Protein AF-A0A5N6F6K7-F1 (afdb_monomer)

Mean predicted aligned error: 16.33 Å

Foldseek 3Di:
DDDDPPDDDDDDDDDPDPDDDDDDDDDDDDDPPDFADFDDPFKDAGKGWDWPDDDQFKTKIKIKADAPMKTAWKFAQAWKKKAWQDKKWWKDWPPDDIDIDDHGDIDTGGHPTTMMIAHHRPIMTIIIMMGGHDMGGDGGDDDDDDPSQDDDPVSVLVVLVVVADPVLNCVVVVVPPPDDCPVVVCVVCVVVVDDDDDDPPDDPVDDQQWDDDPNAIARHPDAAEADAPQCSRPVCFVLVVLLVCQVRRHEYEHHPRHPDDPVVSPVSHPRHDYDD

Sequence (276 aa):
MRLLNYLLPVVPLLQTVSSSAPVAIIARPSPANETSVVLGDTFTGDAYIDASHADNETWIGNVLFTPSARTHWHTHERGQLLRVIAGSGWVCDKGASPRHLRVGDTAWCPPGVTHWHGAEEGSFLVHEAIAYGATEWLDAVGDEEFDQRVFCIKDLREAANEKLPTVYRGFHDDRLTGIDFNSLGDNESTFDQYKTRPQVLVNVDEIDASTTIFECKVAFPLAFNHTGMQTLAHTDREFATYRAAANLGLGMMLSSYSTVFLKEAIAQGEANPYAI

Organism: NCBI:txid986946

Secondary structure (DSSP, 8-state):
-----------S--------S-------PPPTT-PPP---SSEES-EEEEEEEE-SSEEEEEEEEPTT-EEPSEEESS-EEEEEEEEEEEEEETTS--EEEETT-EEEE-TT-EEEEEE-TTS-EEEEEEEES-EEE-PPPP--SS-TT-SSHHHHHHHHHHHS-HHHHHHHS-TTS---THHHHHHHHHGGG----PPSS---SS----EEETTEEESSS--B-----GGGT-TTHHHHHHHHHHHHT--EEPPTT-SS-HHHHHTT-SS--EE-

pLDDT: mean 78.21, std 18.36, range [25.3, 98.31]

Nearest PDB structures (foldseek):
  2f4p-assembly2_C  TM=9.136E-01  e=4.797E-14  Thermotoga maritima MSB8
  4bif-assembly1_C  TM=9.641E-01  e=1.593E-12  Granulicella tundricola MP5ACTX9
  4uxa-assembly9_L  TM=8.975E-01  e=1.593E-12  Granulicella tundricola
  8oz8-assembly1_A  TM=8.627E-01  e=1.685E-12  Granulicella tundricola
  2b8m-assembly1_A-2  TM=7.698E-01  e=9.967E-06  Methanocaldococcus jannaschii

InterPro domains:
  IPR000262 FMN-dependent dehydrogenase [PF01070] (183-268)
  IPR011051 RmlC-like cupin domain superfamily [SSF51182] (44-147)
  IPR013096 Cupin 2, conserved barrel [PF07883] (64-120)
  IPR013785 Aldolase-type TIM barrel [G3DSA:3.20.20.70] (149-276)
  IPR014710 RmlC-like jelly roll fold [G3DSA:2.60.120.10] (27-148)
  IPR047263 Hydroxynitrile lyase-like, cupin domain [cd02233] (43-141)

Radius of gyration: 24.97 Å; Cα contacts (8 Å, |Δi|>4): 465; chains: 1; bounding box: 68×40×70 Å

Structure (mmCIF, N/CA/C/O backbone):
data_AF-A0A5N6F6K7-F1
#
_entry.id   AF-A0A5N6F6K7-F1
#
loop_
_atom_site.group_PDB
_atom_site.id
_atom_site.type_symbol
_atom_site.label_atom_id
_atom_site.label_alt_id
_atom_site.label_comp_id
_atom_site.label_asym_id
_atom_site.label_entity_id
_atom_site.label_seq_id
_atom_site.pdbx_PDB_ins_code
_atom_site.Cartn_x
_atom_site.Cartn_y
_atom_site.Cartn_z
_atom_site.occupancy
_atom_site.B_iso_or_equiv
_atom_site.auth_seq_id
_atom_site.auth_comp_id
_atom_site.auth_asym_id
_atom_site.auth_atom_id
_atom_site.pdbx_PDB_model_num
ATOM 1 N N . MET A 1 1 ? 3.536 16.551 -35.819 1.00 35.19 1 MET A N 1
ATOM 2 C CA . MET A 1 1 ? 4.923 16.333 -36.288 1.00 35.19 1 MET A CA 1
ATOM 3 C C 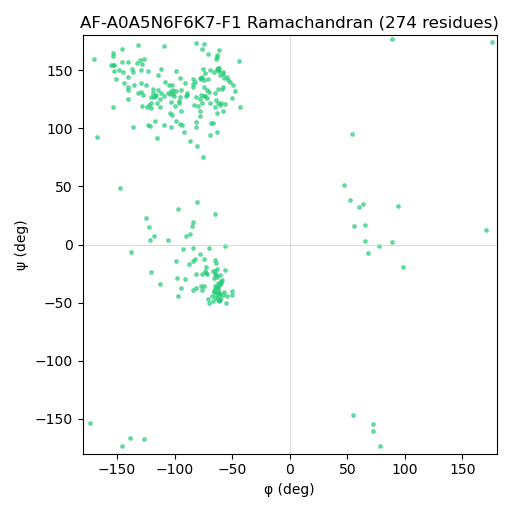. MET A 1 1 ? 5.877 17.156 -35.428 1.00 35.19 1 MET A C 1
ATOM 5 O O . MET A 1 1 ? 6.132 18.310 -35.740 1.00 35.19 1 MET A O 1
ATOM 9 N N . ARG A 1 2 ? 6.327 16.573 -34.311 1.00 25.30 2 ARG A N 1
ATOM 10 C CA . ARG A 1 2 ? 7.530 16.926 -33.537 1.00 25.30 2 ARG A CA 1
ATOM 11 C C . ARG A 1 2 ? 7.752 15.772 -32.549 1.00 25.30 2 ARG A C 1
ATOM 13 O O . ARG A 1 2 ? 7.110 15.728 -31.513 1.00 25.30 2 ARG A O 1
ATOM 20 N N . LEU A 1 3 ? 8.568 14.800 -32.955 1.00 27.03 3 LEU A N 1
ATOM 21 C CA . LEU A 1 3 ? 9.116 13.759 -32.083 1.00 27.03 3 LEU A CA 1
ATOM 22 C C . LEU A 1 3 ? 10.271 14.408 -31.313 1.00 27.03 3 LEU A C 1
ATOM 24 O O . LEU A 1 3 ? 11.270 14.784 -31.929 1.00 27.03 3 LEU A O 1
ATOM 28 N N . LEU A 1 4 ? 10.114 14.615 -30.007 1.00 28.62 4 LEU A N 1
ATOM 29 C CA . LEU A 1 4 ? 11.219 14.987 -29.125 1.00 28.62 4 LEU A CA 1
ATOM 30 C C . LEU A 1 4 ? 11.807 13.700 -28.545 1.00 28.62 4 LEU A C 1
ATOM 32 O O . LEU A 1 4 ? 11.298 13.151 -27.576 1.00 28.62 4 LEU A O 1
ATOM 36 N N . ASN A 1 5 ? 12.880 13.219 -29.176 1.00 32.31 5 ASN A N 1
ATOM 37 C CA . ASN A 1 5 ? 13.755 12.195 -28.617 1.00 32.31 5 ASN A CA 1
ATOM 38 C C . ASN A 1 5 ? 14.523 12.805 -27.436 1.00 32.31 5 ASN A C 1
ATOM 40 O O . ASN A 1 5 ? 15.568 13.426 -27.638 1.00 32.31 5 ASN A O 1
ATOM 44 N N . TYR A 1 6 ? 14.021 12.634 -26.215 1.00 31.22 6 TYR A N 1
ATOM 45 C CA . TYR A 1 6 ? 14.814 12.867 -25.011 1.00 31.22 6 TYR A CA 1
ATOM 46 C C . TYR A 1 6 ? 15.577 11.588 -24.669 1.00 31.22 6 TYR A C 1
ATOM 48 O O . TYR A 1 6 ? 15.102 10.719 -23.945 1.00 31.22 6 TYR A O 1
ATOM 56 N N . LEU A 1 7 ? 16.778 11.471 -25.236 1.00 32.31 7 LEU A N 1
ATOM 57 C CA . LEU A 1 7 ? 17.819 10.620 -24.671 1.00 32.31 7 LEU A CA 1
ATOM 58 C C . LEU A 1 7 ? 18.203 11.224 -23.316 1.00 32.31 7 LEU A C 1
ATOM 60 O O . LEU A 1 7 ? 18.648 12.371 -23.255 1.00 32.31 7 LEU A O 1
ATOM 64 N N . LEU A 1 8 ? 18.006 10.460 -22.244 1.00 30.00 8 LEU A N 1
ATOM 65 C CA . LEU A 1 8 ? 18.507 10.794 -20.914 1.00 30.00 8 LEU A CA 1
ATOM 66 C C . LEU A 1 8 ? 20.015 11.106 -20.988 1.00 30.00 8 LEU A C 1
ATOM 68 O O . LEU A 1 8 ? 20.740 10.420 -21.719 1.00 30.00 8 LEU A O 1
ATOM 72 N N . PRO A 1 9 ? 20.522 12.117 -20.260 1.00 32.56 9 PRO A N 1
ATOM 73 C CA . PRO A 1 9 ? 21.947 12.402 -20.234 1.00 32.56 9 PRO A CA 1
ATOM 74 C C . PRO A 1 9 ? 22.666 11.264 -19.503 1.00 32.56 9 PRO A C 1
ATOM 76 O O . PRO A 1 9 ? 22.616 11.142 -18.282 1.00 32.56 9 PRO A O 1
ATOM 79 N N . VAL A 1 10 ? 23.334 10.414 -20.278 1.00 34.38 10 VAL A N 1
ATOM 80 C CA . VAL A 1 10 ? 24.269 9.400 -19.791 1.00 34.38 10 VAL A CA 1
ATOM 81 C C . VAL A 1 10 ? 25.433 10.117 -19.102 1.00 34.38 10 VAL A C 1
ATOM 83 O O . VAL A 1 10 ? 26.212 10.817 -19.751 1.00 34.38 10 VAL A O 1
ATOM 86 N N . VAL A 1 11 ? 25.567 9.948 -17.786 1.00 33.31 11 VAL A N 1
ATOM 87 C CA . VAL A 1 11 ? 26.805 10.281 -17.065 1.00 33.31 11 VAL A CA 1
ATOM 88 C C . VAL A 1 11 ? 27.905 9.339 -17.583 1.00 33.31 11 VAL A C 1
ATOM 90 O O . VAL A 1 11 ? 27.670 8.133 -17.691 1.00 33.31 11 VAL A O 1
ATOM 93 N N . PRO A 1 12 ? 29.095 9.835 -17.965 1.00 41.34 12 PRO A N 1
ATOM 94 C CA . PRO A 1 12 ? 30.066 9.025 -18.680 1.00 41.34 12 PRO A CA 1
ATOM 95 C C . PRO A 1 12 ? 30.844 8.159 -17.692 1.00 41.34 12 PRO A C 1
ATOM 97 O O . PRO A 1 12 ? 31.746 8.642 -17.015 1.00 41.34 12 PRO A O 1
ATOM 100 N N . LEU A 1 13 ? 30.546 6.863 -17.642 1.00 39.66 13 LEU A N 1
ATOM 101 C CA . LEU A 1 13 ? 31.437 5.887 -17.009 1.00 39.66 13 LEU A CA 1
ATOM 102 C C . LEU A 1 13 ? 31.368 4.520 -17.692 1.00 39.66 13 LEU A C 1
ATOM 104 O O . LEU A 1 13 ? 31.280 3.475 -17.063 1.00 39.66 13 LEU A O 1
ATOM 108 N N . LEU A 1 14 ? 31.475 4.525 -19.019 1.00 35.91 14 LEU A N 1
ATOM 109 C CA . LEU A 1 14 ? 31.860 3.343 -19.780 1.00 35.91 14 LEU A CA 1
ATOM 110 C C . LEU A 1 14 ? 33.095 3.701 -20.596 1.00 35.91 14 LEU A C 1
ATOM 112 O O . LEU A 1 14 ? 33.028 4.402 -21.605 1.00 35.91 14 LEU A O 1
ATOM 116 N N . GLN A 1 15 ? 34.253 3.239 -20.119 1.00 34.91 15 GLN A N 1
ATOM 117 C CA . GLN A 1 15 ? 35.447 3.179 -20.949 1.00 34.91 15 GLN A CA 1
ATOM 118 C C . GLN A 1 15 ? 35.101 2.351 -22.188 1.00 34.91 15 GLN A C 1
ATOM 120 O O . GLN A 1 15 ? 34.707 1.190 -22.083 1.00 34.91 15 GLN A O 1
ATOM 125 N N . THR A 1 16 ? 35.247 2.951 -23.366 1.00 39.25 16 THR A N 1
ATOM 126 C CA . THR A 1 16 ? 35.164 2.247 -24.642 1.00 39.25 16 THR A CA 1
ATOM 127 C C . THR A 1 16 ? 36.293 1.223 -24.708 1.00 39.25 16 THR A C 1
ATOM 129 O O . THR A 1 16 ? 37.428 1.561 -25.052 1.00 39.25 16 THR A O 1
ATOM 132 N N . VAL A 1 17 ? 36.005 -0.033 -24.368 1.00 38.62 17 VAL A N 1
ATOM 133 C CA . VAL A 1 17 ? 36.913 -1.145 -24.652 1.00 38.62 17 VAL A CA 1
ATOM 134 C C . VAL A 1 17 ? 36.690 -1.545 -26.105 1.00 38.62 17 VAL A C 1
ATOM 136 O O . VAL A 1 17 ? 35.709 -2.192 -26.461 1.00 38.62 17 VAL A O 1
ATOM 139 N N . SER A 1 18 ? 37.604 -1.098 -26.961 1.00 44.56 18 SER A N 1
ATOM 140 C CA . SER A 1 18 ? 37.709 -1.548 -28.345 1.00 44.56 18 SER A CA 1
ATOM 141 C C . SER A 1 18 ? 38.024 -3.049 -28.385 1.00 44.56 18 SER A C 1
ATOM 143 O O . SER A 1 18 ? 39.043 -3.480 -27.854 1.00 44.56 18 SER A O 1
ATOM 145 N N . SER A 1 19 ? 37.146 -3.811 -29.047 1.00 61.41 19 SER A N 1
ATOM 146 C CA . SER A 1 19 ? 37.365 -5.152 -29.611 1.00 61.41 19 SER A CA 1
ATOM 147 C C . SER A 1 19 ? 37.909 -6.248 -28.670 1.00 61.41 19 SER A C 1
ATOM 149 O O . SER A 1 19 ? 39.114 -6.487 -28.601 1.00 61.41 19 SER A O 1
ATOM 151 N N . SER A 1 20 ? 37.009 -7.054 -28.095 1.00 49.31 20 SER A N 1
ATOM 152 C CA . SER A 1 20 ? 37.272 -8.470 -27.771 1.00 49.31 20 SER A CA 1
ATOM 153 C C . SER A 1 20 ? 35.956 -9.269 -27.756 1.00 49.31 20 SER A C 1
ATOM 155 O O . SER A 1 20 ? 34.886 -8.667 -27.752 1.00 49.31 20 SER A O 1
ATOM 157 N N . ALA A 1 21 ? 36.036 -10.604 -27.847 1.00 55.72 21 ALA A N 1
ATOM 158 C CA . ALA A 1 21 ? 34.909 -11.552 -27.819 1.00 55.72 21 ALA A CA 1
ATOM 159 C C . ALA A 1 21 ? 33.862 -11.222 -26.727 1.00 55.72 21 ALA A C 1
ATOM 161 O O . ALA A 1 21 ? 34.223 -10.564 -25.755 1.00 55.72 21 ALA A O 1
ATOM 162 N N . PRO A 1 22 ? 32.592 -11.672 -26.827 1.00 70.44 22 PRO A N 1
ATOM 163 C CA . PRO A 1 22 ? 31.600 -11.381 -25.792 1.00 70.44 22 PRO A CA 1
ATOM 164 C C . PRO A 1 22 ? 32.085 -11.901 -24.431 1.00 70.44 22 PRO A C 1
ATOM 166 O O . PRO A 1 22 ? 32.256 -13.103 -24.233 1.00 70.44 22 PRO A O 1
ATOM 169 N N . VAL A 1 23 ? 32.336 -10.974 -23.506 1.00 73.19 23 VAL A N 1
ATOM 170 C CA . VAL A 1 23 ? 32.720 -11.235 -22.114 1.00 73.19 23 VAL A CA 1
ATOM 171 C C . VAL A 1 23 ? 31.591 -10.734 -21.216 1.00 73.19 23 VAL A C 1
ATOM 173 O O . VAL A 1 23 ? 30.928 -9.749 -21.536 1.00 73.19 23 VAL A O 1
ATOM 176 N N . ALA A 1 24 ? 31.358 -11.419 -20.096 1.00 74.25 24 ALA A N 1
ATOM 177 C CA . ALA A 1 24 ? 30.362 -11.011 -19.113 1.00 74.25 24 ALA A CA 1
ATOM 178 C C . ALA A 1 24 ? 30.647 -9.597 -18.573 1.00 74.25 24 ALA A C 1
ATOM 180 O O . ALA A 1 24 ? 31.776 -9.284 -18.188 1.00 74.25 24 ALA A O 1
ATOM 181 N N . ILE A 1 25 ? 29.609 -8.764 -18.514 1.00 72.25 25 ILE A N 1
ATOM 182 C CA . ILE A 1 25 ? 29.671 -7.420 -17.936 1.00 72.25 25 ILE A CA 1
ATOM 183 C C . ILE A 1 25 ? 29.345 -7.528 -16.443 1.00 72.25 25 ILE A C 1
ATOM 185 O O . ILE A 1 25 ? 28.356 -8.149 -16.063 1.00 72.25 25 ILE A O 1
ATOM 189 N N . ILE A 1 26 ? 30.183 -6.933 -15.589 1.00 67.94 26 ILE A N 1
ATOM 190 C CA . ILE A 1 26 ? 29.948 -6.850 -14.142 1.00 67.94 26 ILE A CA 1
ATOM 191 C C . ILE A 1 26 ? 29.624 -5.395 -13.802 1.00 67.94 26 ILE A C 1
ATOM 193 O O . ILE A 1 26 ? 30.534 -4.570 -13.708 1.00 67.94 26 ILE A O 1
ATOM 197 N N . ALA A 1 27 ? 28.345 -5.089 -13.591 1.00 65.12 27 ALA A N 1
ATOM 198 C CA . ALA A 1 27 ? 27.925 -3.819 -13.008 1.00 65.12 27 ALA A CA 1
ATOM 199 C C . ALA A 1 27 ? 28.232 -3.829 -11.500 1.00 65.12 27 ALA A C 1
ATOM 201 O O . ALA A 1 27 ? 27.885 -4.778 -10.793 1.00 65.12 27 ALA A O 1
ATOM 202 N N . ARG A 1 28 ? 28.933 -2.803 -11.006 1.00 62.84 28 ARG A N 1
ATOM 203 C CA . ARG A 1 28 ? 29.259 -2.639 -9.580 1.00 62.84 28 ARG A CA 1
ATOM 204 C C . ARG A 1 28 ? 28.505 -1.431 -9.014 1.00 62.84 28 ARG A C 1
ATOM 206 O O . ARG A 1 28 ? 28.263 -0.500 -9.775 1.00 62.84 28 ARG A O 1
ATOM 213 N N . PRO A 1 29 ? 28.176 -1.421 -7.709 1.00 53.59 29 PRO A N 1
ATOM 214 C CA . PRO A 1 29 ? 27.542 -0.267 -7.072 1.00 53.59 29 PRO A CA 1
ATOM 215 C C . PRO A 1 29 ? 28.392 1.001 -7.218 1.00 53.59 29 PRO A C 1
ATOM 217 O O . PRO A 1 29 ? 29.626 0.916 -7.166 1.00 53.59 29 PRO A O 1
ATOM 220 N N . SER A 1 30 ? 27.743 2.163 -7.335 1.00 48.50 30 SER A N 1
ATOM 221 C CA . SER A 1 30 ? 28.436 3.453 -7.276 1.00 48.50 30 SER A CA 1
ATOM 222 C C . SER A 1 30 ? 29.137 3.649 -5.922 1.00 48.50 30 SER A C 1
ATOM 224 O O . SER A 1 30 ? 28.675 3.136 -4.896 1.00 48.50 30 SER A O 1
ATOM 226 N N . PRO A 1 31 ? 30.263 4.387 -5.875 1.00 46.38 31 PRO A N 1
ATOM 227 C CA . PRO A 1 31 ? 30.874 4.797 -4.615 1.00 46.38 31 PRO A CA 1
ATOM 228 C C . PRO A 1 31 ? 29.870 5.603 -3.777 1.00 46.38 31 PRO A C 1
ATOM 230 O O . PRO A 1 31 ? 29.067 6.347 -4.330 1.00 46.38 31 PRO A O 1
ATOM 233 N N . ALA A 1 32 ? 29.956 5.513 -2.447 1.00 40.66 32 ALA A N 1
ATOM 234 C CA . ALA A 1 32 ? 28.968 6.026 -1.482 1.00 40.66 32 ALA A CA 1
ATOM 235 C C . ALA A 1 32 ? 28.604 7.536 -1.550 1.00 40.66 32 ALA A C 1
ATOM 237 O O . ALA A 1 32 ? 27.775 7.982 -0.764 1.00 40.66 32 ALA A O 1
ATOM 238 N N . ASN A 1 33 ? 29.202 8.317 -2.457 1.00 39.62 33 ASN A N 1
ATOM 239 C CA . ASN A 1 33 ? 29.023 9.767 -2.588 1.00 39.62 33 ASN A CA 1
ATOM 240 C C . ASN A 1 33 ? 28.430 10.223 -3.938 1.00 39.62 33 ASN A C 1
ATOM 242 O O . ASN A 1 33 ? 28.374 11.427 -4.184 1.00 39.62 33 ASN A O 1
ATOM 246 N N . GLU A 1 34 ? 27.991 9.313 -4.810 1.00 44.09 34 GLU A N 1
ATOM 247 C CA . GLU A 1 34 ? 27.233 9.667 -6.019 1.00 44.09 34 GLU A CA 1
ATOM 248 C C . GLU A 1 34 ? 25.751 9.349 -5.800 1.00 44.09 34 GLU A C 1
ATOM 250 O O . GLU A 1 34 ? 25.372 8.196 -5.616 1.00 44.09 34 GLU A O 1
ATOM 255 N N . THR A 1 35 ? 24.909 10.384 -5.758 1.00 44.47 35 THR A N 1
ATOM 256 C CA . THR A 1 35 ? 23.453 10.233 -5.635 1.00 44.47 35 THR A CA 1
ATOM 257 C C . THR A 1 35 ? 22.878 9.835 -6.992 1.00 44.47 35 THR A C 1
ATOM 259 O O . THR A 1 35 ? 23.161 10.500 -7.990 1.00 44.47 35 THR A O 1
ATOM 262 N N . SER A 1 36 ? 22.082 8.765 -7.041 1.00 49.12 36 SER A N 1
ATOM 263 C CA . SER A 1 36 ? 21.379 8.337 -8.253 1.00 49.12 36 SER A CA 1
ATOM 264 C C . SER A 1 36 ? 20.546 9.497 -8.827 1.00 49.12 36 SER A C 1
ATOM 266 O O . SER A 1 36 ? 19.993 10.312 -8.086 1.00 49.12 36 SER A O 1
ATOM 268 N N . VAL A 1 37 ? 20.508 9.604 -10.156 1.00 53.00 37 VAL A N 1
ATOM 269 C CA . VAL A 1 37 ? 19.935 10.745 -10.889 1.00 53.00 37 VAL A CA 1
ATOM 270 C C . VAL A 1 37 ? 18.427 10.862 -10.633 1.00 53.00 37 VAL A C 1
ATOM 272 O O . VAL A 1 37 ? 17.691 9.922 -10.920 1.00 53.00 37 VAL A O 1
ATOM 275 N N . VAL A 1 38 ? 17.977 12.031 -10.162 1.00 52.38 38 VAL A N 1
ATOM 276 C CA . VAL A 1 38 ? 16.554 12.402 -10.086 1.00 52.38 38 VAL A CA 1
ATOM 277 C C . VAL A 1 38 ? 16.082 12.801 -11.484 1.00 52.38 38 VAL A C 1
ATOM 279 O O . VAL A 1 38 ? 16.558 13.790 -12.047 1.00 52.38 38 VAL A O 1
ATOM 282 N N . LEU A 1 39 ? 15.165 12.031 -12.069 1.00 55.88 39 LEU A N 1
ATOM 283 C CA . LEU A 1 39 ? 14.571 12.345 -13.370 1.00 55.88 39 LEU A CA 1
ATOM 284 C C . LEU A 1 39 ? 13.266 13.119 -13.184 1.00 55.88 39 LEU A C 1
ATOM 286 O O . LEU A 1 39 ? 12.242 12.530 -12.875 1.00 55.88 39 LEU A O 1
ATOM 290 N N . GLY A 1 40 ? 13.298 14.436 -13.397 1.00 58.25 40 GLY A N 1
ATOM 291 C CA . GLY A 1 40 ? 12.120 15.294 -13.208 1.00 58.25 40 GLY A CA 1
ATOM 292 C C . GLY A 1 40 ? 11.117 15.307 -14.371 1.00 58.25 40 GLY A C 1
ATOM 293 O O . GLY A 1 40 ? 9.943 15.572 -14.153 1.00 58.25 40 GLY A O 1
ATOM 294 N N . ASP A 1 41 ? 11.539 15.017 -15.607 1.00 76.19 41 ASP A N 1
ATOM 295 C CA . ASP A 1 41 ? 10.682 15.271 -16.783 1.00 76.19 41 ASP A CA 1
ATOM 296 C C . ASP A 1 41 ? 9.731 14.106 -17.128 1.00 76.19 41 ASP A C 1
ATOM 298 O O . ASP A 1 41 ? 8.771 14.275 -17.880 1.00 76.19 41 ASP A O 1
ATOM 302 N N . THR A 1 42 ? 9.997 12.911 -16.594 1.00 87.62 42 THR A N 1
ATOM 303 C CA . THR A 1 42 ? 9.250 11.666 -16.880 1.00 87.62 42 THR A CA 1
ATOM 304 C C . THR A 1 42 ? 8.640 11.035 -15.631 1.00 87.62 42 THR A C 1
ATOM 306 O O . THR A 1 42 ? 8.029 9.968 -15.710 1.00 87.62 42 THR A O 1
ATOM 309 N N . PHE A 1 43 ? 8.777 11.697 -14.482 1.00 89.19 43 PHE A N 1
ATOM 310 C CA . PHE A 1 43 ? 8.278 11.237 -13.196 1.00 89.19 43 PHE A CA 1
ATOM 311 C C . PHE A 1 43 ? 7.606 12.386 -12.453 1.00 89.19 43 PHE A C 1
ATOM 313 O O . PHE A 1 43 ? 8.006 13.543 -12.543 1.00 89.19 43 PHE A O 1
ATOM 320 N N . THR A 1 44 ? 6.596 12.038 -11.670 1.00 89.62 44 THR A N 1
ATOM 321 C CA . THR A 1 44 ? 6.074 12.885 -10.601 1.00 89.62 44 THR A CA 1
ATOM 322 C C . THR A 1 44 ? 6.677 12.393 -9.288 1.00 89.62 44 THR A C 1
ATOM 324 O O . THR A 1 44 ? 6.648 11.190 -9.037 1.00 89.62 44 THR A O 1
ATOM 327 N N . GLY A 1 45 ? 7.204 13.296 -8.455 1.00 86.00 45 GLY A N 1
ATOM 328 C CA . GLY A 1 45 ? 7.952 12.942 -7.239 1.00 86.00 45 GLY A CA 1
ATOM 329 C C . GLY A 1 45 ? 9.395 12.499 -7.520 1.00 86.00 45 GLY A C 1
ATOM 330 O O . GLY A 1 45 ? 9.867 12.589 -8.653 1.00 86.00 45 GLY A O 1
ATOM 331 N N . ASP A 1 46 ? 10.097 12.028 -6.486 1.00 84.31 46 ASP A N 1
ATOM 332 C CA . ASP A 1 46 ? 11.496 11.615 -6.604 1.00 84.31 46 ASP A CA 1
ATOM 333 C C . ASP A 1 46 ? 11.610 10.126 -6.968 1.00 84.31 46 ASP A C 1
ATOM 335 O O . ASP A 1 46 ? 11.058 9.241 -6.307 1.00 84.31 46 ASP A O 1
ATOM 339 N N . ALA A 1 47 ? 12.374 9.842 -8.022 1.00 85.50 47 ALA A N 1
ATOM 340 C CA . ALA A 1 47 ? 12.742 8.491 -8.418 1.00 85.50 47 ALA A CA 1
ATOM 341 C C . ALA A 1 47 ? 14.257 8.386 -8.627 1.00 85.50 47 ALA A C 1
ATOM 343 O O . ALA A 1 47 ? 14.880 9.277 -9.206 1.00 85.50 47 ALA A O 1
ATOM 344 N N . TYR A 1 48 ? 14.833 7.281 -8.166 1.00 80.62 48 TYR A N 1
ATOM 345 C CA . TYR A 1 48 ? 16.258 6.976 -8.222 1.00 80.62 48 TYR A CA 1
ATOM 346 C C . TYR A 1 48 ? 16.461 5.710 -9.044 1.00 80.62 48 TYR A C 1
ATOM 348 O O . TYR A 1 48 ? 15.784 4.707 -8.821 1.00 80.62 48 TYR A O 1
ATOM 356 N N . ILE A 1 49 ? 17.383 5.757 -10.001 1.00 80.62 49 ILE A N 1
ATOM 357 C CA . ILE A 1 49 ? 17.576 4.679 -10.971 1.00 80.62 49 ILE A CA 1
ATOM 358 C C . ILE A 1 49 ? 18.994 4.134 -10.885 1.00 80.62 49 ILE A C 1
ATOM 360 O O . ILE A 1 49 ? 19.960 4.878 -11.054 1.00 80.62 49 ILE A O 1
ATOM 364 N N . ASP A 1 50 ? 19.087 2.816 -10.729 1.00 76.06 50 ASP A N 1
ATOM 365 C CA . ASP A 1 50 ? 20.327 2.053 -10.791 1.00 76.06 50 ASP A CA 1
ATOM 366 C C . ASP A 1 50 ? 20.263 1.112 -12.004 1.00 76.06 50 ASP A C 1
ATOM 368 O O . ASP A 1 50 ? 19.746 -0.008 -11.934 1.00 76.06 50 ASP A O 1
ATOM 372 N N . ALA A 1 51 ? 20.754 1.586 -13.152 1.00 79.88 51 ALA A N 1
ATOM 373 C CA . ALA A 1 51 ? 20.769 0.808 -14.389 1.00 79.88 51 ALA A CA 1
ATOM 374 C C . ALA A 1 51 ? 21.841 -0.295 -14.337 1.00 79.88 51 ALA A C 1
ATOM 376 O O . ALA A 1 51 ? 23.015 -0.026 -14.078 1.00 79.88 51 ALA A O 1
ATOM 377 N N . SER A 1 52 ? 21.447 -1.536 -14.624 1.00 80.69 52 SER A N 1
ATOM 378 C CA . SER A 1 52 ? 22.351 -2.688 -14.726 1.00 80.69 52 SER A CA 1
ATOM 379 C C . SER A 1 52 ? 22.731 -3.004 -16.175 1.00 80.69 52 SER A C 1
ATOM 381 O O . SER A 1 52 ? 23.831 -3.501 -16.419 1.00 80.69 52 SER A O 1
ATOM 383 N N . HIS A 1 53 ? 21.855 -2.683 -17.134 1.00 83.69 53 HIS A N 1
ATOM 384 C CA . HIS A 1 53 ? 22.084 -2.848 -18.572 1.00 83.69 53 HIS A CA 1
ATOM 385 C C . HIS A 1 53 ? 21.295 -1.812 -19.380 1.00 83.69 53 HIS A C 1
ATOM 387 O O . HIS A 1 53 ? 20.155 -1.501 -19.045 1.00 83.69 53 HIS A O 1
ATOM 393 N N . ALA A 1 54 ? 21.877 -1.300 -20.464 1.00 85.31 54 ALA A N 1
ATOM 394 C CA . ALA A 1 54 ? 21.188 -0.413 -21.398 1.00 85.31 54 ALA A CA 1
ATOM 395 C C . ALA A 1 54 ? 21.816 -0.503 -22.795 1.00 85.31 54 ALA A C 1
ATOM 397 O O . ALA A 1 54 ? 22.985 -0.160 -22.980 1.00 85.31 54 ALA A O 1
ATOM 398 N N . ASP A 1 55 ? 21.031 -0.925 -23.782 1.00 87.69 55 ASP A N 1
ATOM 399 C CA . ASP A 1 55 ? 21.363 -0.838 -25.204 1.00 87.69 55 ASP A CA 1
ATOM 400 C C . ASP A 1 55 ? 20.130 -0.421 -26.034 1.00 87.69 55 ASP A C 1
ATOM 402 O O . ASP A 1 55 ? 19.144 0.081 -25.496 1.00 87.69 55 ASP A O 1
ATOM 406 N N . ASN A 1 56 ? 20.199 -0.571 -27.361 1.00 83.69 56 ASN A N 1
ATOM 407 C CA . ASN A 1 56 ? 19.109 -0.184 -28.263 1.00 83.69 56 ASN A CA 1
ATOM 408 C C . ASN A 1 56 ? 17.903 -1.143 -28.235 1.00 83.69 56 ASN A C 1
ATOM 410 O O . ASN A 1 56 ? 16.871 -0.824 -28.822 1.00 83.69 56 ASN A O 1
ATOM 414 N N . GLU A 1 57 ? 18.034 -2.325 -27.635 1.00 90.38 57 GLU A N 1
ATOM 415 C CA . GLU A 1 57 ? 16.998 -3.359 -27.602 1.00 90.38 57 GLU A CA 1
ATOM 416 C C . GLU A 1 57 ? 16.436 -3.600 -26.204 1.00 90.38 57 GLU A C 1
ATOM 418 O O . GLU A 1 57 ? 15.258 -3.932 -26.084 1.00 90.38 57 GLU A O 1
ATOM 423 N N . THR A 1 58 ? 17.258 -3.482 -25.161 1.00 92.75 58 THR A N 1
ATOM 424 C CA . THR A 1 58 ? 16.882 -3.816 -23.787 1.00 92.75 58 THR A CA 1
ATOM 425 C C . THR A 1 58 ? 17.457 -2.816 -22.795 1.00 92.75 58 THR A C 1
ATOM 427 O O . THR A 1 58 ? 18.647 -2.490 -22.814 1.00 92.75 58 THR A O 1
ATOM 430 N N . TRP A 1 59 ? 16.614 -2.397 -21.858 1.00 92.94 59 TRP A N 1
ATOM 431 C CA . TRP A 1 59 ? 17.019 -1.655 -20.673 1.00 92.94 59 TRP A CA 1
ATOM 432 C C . TRP A 1 59 ? 16.659 -2.448 -19.417 1.00 92.94 59 TRP A C 1
ATOM 434 O O . TRP A 1 59 ? 15.547 -2.966 -19.314 1.00 92.94 59 TRP A O 1
ATOM 444 N N . ILE A 1 60 ? 17.596 -2.551 -18.475 1.00 91.62 60 ILE A N 1
ATOM 445 C CA . ILE A 1 60 ? 17.420 -3.227 -17.187 1.00 91.62 60 ILE A CA 1
ATOM 446 C C . ILE A 1 60 ? 17.923 -2.307 -16.084 1.00 91.62 60 ILE A C 1
ATOM 448 O O . ILE A 1 60 ? 19.056 -1.818 -16.134 1.00 91.62 60 ILE A O 1
ATOM 452 N N . GLY A 1 61 ? 17.114 -2.112 -15.052 1.00 85.69 61 GLY A N 1
ATOM 453 C CA . GLY A 1 61 ? 17.543 -1.363 -13.883 1.00 85.69 61 GLY A CA 1
ATOM 454 C C . GLY A 1 61 ? 16.575 -1.452 -12.722 1.00 85.69 61 GLY A C 1
ATOM 455 O O . GLY A 1 61 ? 15.393 -1.754 -12.890 1.00 85.69 61 GLY A O 1
ATOM 456 N N . ASN A 1 62 ? 17.094 -1.154 -11.536 1.00 87.31 62 ASN A N 1
ATOM 457 C CA . ASN A 1 62 ? 16.261 -0.934 -10.367 1.00 87.31 62 ASN A CA 1
ATOM 458 C C . ASN A 1 62 ? 15.786 0.512 -10.360 1.00 87.31 62 ASN A C 1
ATOM 460 O O . ASN A 1 62 ? 16.561 1.429 -10.631 1.00 87.31 62 ASN A O 1
ATOM 464 N N . VAL A 1 63 ? 14.516 0.704 -10.027 1.00 90.38 63 VAL A N 1
ATOM 465 C CA . VAL A 1 63 ? 13.932 2.027 -9.831 1.00 90.38 63 VAL A CA 1
ATOM 466 C C . VAL A 1 63 ? 13.368 2.078 -8.424 1.00 90.38 63 VAL A C 1
ATOM 468 O O . VAL A 1 63 ? 12.504 1.270 -8.079 1.00 90.38 63 VAL A O 1
ATOM 471 N N . LEU A 1 64 ? 13.882 3.003 -7.617 1.00 89.25 64 LEU A N 1
ATOM 472 C CA . LEU A 1 64 ? 13.318 3.369 -6.328 1.00 89.25 64 LEU A CA 1
ATOM 473 C C . LEU A 1 64 ? 12.441 4.599 -6.517 1.00 89.25 64 LEU A C 1
ATOM 475 O O . LEU A 1 64 ? 12.921 5.635 -6.959 1.00 89.25 64 LEU A O 1
ATOM 479 N N . PHE A 1 65 ? 11.182 4.499 -6.127 1.00 90.62 65 PHE A N 1
ATOM 480 C CA . PHE A 1 65 ? 10.249 5.612 -6.026 1.00 90.62 65 PHE A CA 1
ATOM 481 C C . PHE A 1 65 ? 10.138 6.006 -4.560 1.00 90.62 65 PHE A C 1
ATOM 483 O O . PHE A 1 65 ? 9.890 5.144 -3.709 1.00 90.62 65 PHE A O 1
ATOM 490 N N . THR A 1 66 ? 10.300 7.290 -4.249 1.00 86.69 66 THR A N 1
ATOM 491 C CA . THR A 1 66 ? 9.852 7.804 -2.950 1.00 86.69 66 THR A CA 1
ATOM 492 C C . THR A 1 66 ? 8.336 7.661 -2.840 1.00 86.69 66 THR A C 1
ATOM 494 O O . THR A 1 66 ? 7.674 7.535 -3.870 1.00 86.69 66 THR A O 1
ATOM 497 N N . PRO A 1 67 ? 7.754 7.707 -1.632 1.00 88.31 67 PRO A N 1
ATOM 498 C CA . PRO A 1 67 ? 6.306 7.631 -1.488 1.00 88.31 67 PRO A CA 1
ATOM 499 C C . PRO A 1 67 ? 5.580 8.608 -2.421 1.00 88.31 67 PRO A C 1
ATOM 501 O O . PRO A 1 67 ? 6.007 9.753 -2.585 1.00 88.31 67 PRO A O 1
ATOM 504 N N . SER A 1 68 ? 4.502 8.142 -3.051 1.00 86.62 68 SER A N 1
ATOM 505 C CA . SER A 1 68 ? 3.708 8.863 -4.071 1.00 86.62 68 SER A CA 1
ATOM 506 C C . SER A 1 68 ? 4.394 9.125 -5.418 1.00 86.62 68 SER A C 1
ATOM 508 O O . SER A 1 68 ? 3.736 9.620 -6.346 1.00 86.62 68 SER A O 1
ATOM 510 N N . ALA A 1 69 ? 5.692 8.830 -5.546 1.00 89.88 69 ALA A N 1
ATOM 511 C CA . ALA A 1 69 ? 6.409 9.038 -6.791 1.00 89.88 69 ALA A CA 1
ATOM 512 C C . ALA A 1 69 ? 6.032 7.973 -7.819 1.00 89.88 69 ALA A C 1
ATOM 514 O O . ALA A 1 69 ? 5.856 6.796 -7.503 1.00 89.88 69 ALA A O 1
ATOM 515 N N . ARG A 1 70 ? 5.914 8.389 -9.075 1.00 93.50 70 ARG A N 1
ATOM 516 C CA . ARG A 1 70 ? 5.415 7.548 -10.165 1.00 93.50 70 ARG A CA 1
ATOM 517 C C . ARG A 1 70 ? 5.924 8.024 -11.507 1.00 93.50 70 ARG A C 1
ATOM 519 O O . ARG A 1 70 ? 6.219 9.203 -11.693 1.00 93.50 70 ARG A O 1
ATOM 526 N N . THR A 1 71 ? 5.990 7.106 -12.457 1.00 94.94 71 THR A N 1
ATOM 527 C CA . THR A 1 71 ? 6.233 7.450 -13.855 1.00 94.94 71 THR A CA 1
ATOM 528 C C . THR A 1 71 ? 5.085 8.303 -14.390 1.00 94.94 71 THR A C 1
ATOM 530 O O . THR A 1 71 ? 3.926 8.113 -14.015 1.00 94.94 71 THR A O 1
ATOM 533 N N . HIS A 1 72 ? 5.369 9.171 -15.353 1.00 94.44 72 HIS A N 1
ATOM 534 C CA . HIS A 1 72 ? 4.340 9.659 -16.265 1.00 94.44 72 HIS A CA 1
ATOM 535 C C . HIS A 1 72 ? 3.748 8.494 -17.070 1.00 94.44 72 HIS A C 1
ATOM 537 O O . HIS A 1 72 ? 4.287 7.378 -17.088 1.00 94.44 72 HIS A O 1
ATOM 543 N N . TRP A 1 73 ? 2.625 8.749 -17.741 1.00 95.56 73 TRP A N 1
ATOM 544 C CA . TRP A 1 73 ? 2.068 7.776 -18.672 1.00 95.56 73 TRP A CA 1
ATOM 545 C C . TRP A 1 73 ? 3.108 7.444 -19.747 1.00 95.56 73 TRP A C 1
ATOM 547 O O . TRP A 1 73 ? 3.747 8.341 -20.292 1.00 95.56 73 TRP A O 1
ATOM 557 N N . HIS A 1 74 ? 3.278 6.168 -20.072 1.00 96.81 74 HIS A N 1
ATOM 558 C CA . HIS A 1 74 ? 4.210 5.754 -21.117 1.00 96.81 74 HIS A CA 1
ATOM 559 C C . HIS A 1 74 ? 3.805 4.429 -21.761 1.00 96.81 74 HIS A C 1
ATOM 561 O O . HIS A 1 74 ? 2.949 3.705 -21.255 1.00 96.81 74 HIS A O 1
ATOM 567 N N . THR A 1 75 ? 4.398 4.138 -22.917 1.00 96.81 75 THR A N 1
ATOM 568 C CA . THR A 1 75 ? 4.135 2.936 -23.717 1.00 96.81 75 THR A CA 1
ATOM 569 C C . THR A 1 75 ? 5.454 2.336 -24.192 1.00 96.81 75 THR A C 1
ATOM 571 O O . THR A 1 75 ? 6.332 3.065 -24.645 1.00 96.81 75 THR A O 1
ATOM 574 N N . HIS A 1 76 ? 5.591 1.010 -24.130 1.00 95.38 76 HIS A N 1
ATOM 575 C CA . HIS A 1 76 ? 6.777 0.298 -24.627 1.00 95.38 76 HIS A CA 1
ATOM 576 C C . HIS A 1 76 ? 6.488 -0.404 -25.957 1.00 95.38 76 HIS A C 1
ATOM 578 O O . HIS A 1 76 ? 5.451 -1.060 -26.105 1.00 95.38 76 HIS A O 1
ATOM 584 N N . GLU A 1 77 ? 7.424 -0.309 -26.906 1.00 94.88 77 GLU A N 1
ATOM 585 C CA . GLU A 1 77 ? 7.340 -0.939 -28.236 1.00 94.88 77 GLU A CA 1
ATOM 586 C C . GLU A 1 77 ? 7.178 -2.458 -28.131 1.00 94.88 77 GLU A C 1
ATOM 588 O O . GLU A 1 77 ? 6.368 -3.042 -28.850 1.00 94.88 77 GLU A O 1
ATOM 593 N N . ARG A 1 78 ? 7.943 -3.105 -27.240 1.00 96.69 78 ARG A N 1
ATOM 594 C CA . ARG A 1 78 ? 7.958 -4.571 -27.079 1.00 96.69 78 ARG A CA 1
ATOM 595 C C . ARG A 1 78 ? 7.609 -5.023 -25.659 1.00 96.69 78 ARG A C 1
ATOM 597 O O . ARG A 1 78 ? 7.757 -6.199 -25.334 1.00 96.69 78 ARG A O 1
ATOM 604 N N . GLY A 1 79 ? 7.055 -4.112 -24.862 1.00 96.94 79 GLY A N 1
ATOM 605 C CA . GLY A 1 79 ? 6.572 -4.365 -23.508 1.00 96.94 79 GLY A CA 1
ATOM 606 C C . GLY A 1 79 ? 7.631 -4.180 -22.422 1.00 96.94 79 GLY A C 1
ATOM 607 O O . GLY A 1 79 ? 8.797 -3.888 -22.696 1.00 96.94 79 GLY A O 1
ATOM 608 N N . GLN A 1 80 ? 7.197 -4.343 -21.176 1.00 98.25 80 GLN A N 1
ATOM 609 C CA . GLN A 1 80 ? 8.032 -4.188 -19.990 1.00 98.25 80 GLN A CA 1
ATOM 610 C C . GLN A 1 80 ? 7.643 -5.194 -18.910 1.00 98.25 80 GLN A C 1
ATOM 612 O O . GLN A 1 80 ? 6.464 -5.449 -18.668 1.00 98.25 80 GLN A O 1
ATOM 617 N N . LEU A 1 81 ? 8.650 -5.757 -18.250 1.00 98.31 81 LEU A N 1
ATOM 618 C CA . LEU A 1 81 ? 8.495 -6.560 -17.046 1.00 98.31 81 LEU A CA 1
ATOM 619 C C . LEU A 1 81 ? 8.896 -5.723 -15.833 1.00 98.31 81 LEU A C 1
ATOM 621 O O . LEU A 1 81 ? 9.972 -5.129 -15.831 1.00 98.31 81 LEU A O 1
ATOM 625 N N . LEU A 1 82 ? 8.067 -5.725 -14.797 1.00 97.75 82 LEU A N 1
ATOM 626 C CA . LEU A 1 82 ? 8.365 -5.138 -13.497 1.00 97.75 82 LEU A CA 1
ATOM 627 C C . LEU A 1 82 ? 8.384 -6.255 -12.463 1.00 97.75 82 LEU A C 1
ATOM 629 O O . LEU A 1 82 ? 7.420 -7.011 -12.367 1.00 97.75 82 LEU A O 1
ATOM 633 N N . ARG A 1 83 ? 9.442 -6.346 -11.666 1.00 97.06 83 ARG A N 1
ATOM 634 C CA . ARG A 1 83 ? 9.526 -7.268 -10.533 1.00 97.06 83 ARG A CA 1
ATOM 635 C C . ARG A 1 83 ? 9.736 -6.484 -9.253 1.00 97.06 83 ARG A C 1
ATOM 637 O O . ARG A 1 83 ? 10.767 -5.837 -9.087 1.00 97.06 83 ARG A O 1
ATOM 644 N N . VAL A 1 84 ? 8.787 -6.564 -8.330 1.00 93.94 84 VAL A N 1
ATOM 645 C CA . VAL A 1 84 ? 8.846 -5.800 -7.081 1.00 93.94 84 VAL A CA 1
ATOM 646 C C . VAL A 1 84 ? 9.844 -6.442 -6.119 1.00 93.94 84 VAL A C 1
ATOM 648 O O . VAL A 1 84 ? 9.709 -7.607 -5.738 1.00 93.94 84 VAL A O 1
ATOM 651 N N . ILE A 1 85 ? 10.841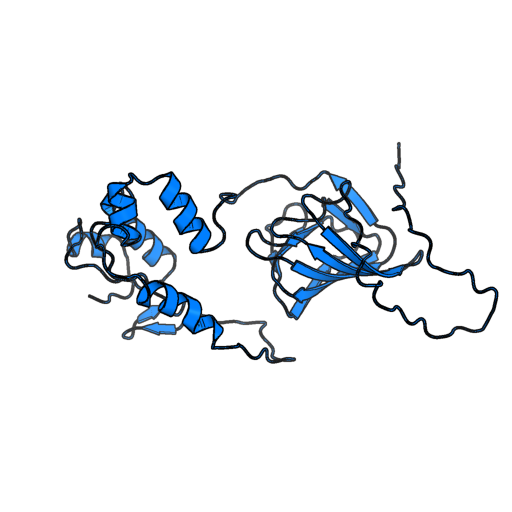 -5.662 -5.710 1.00 90.38 85 ILE A N 1
ATOM 652 C CA . ILE A 1 85 ? 11.922 -6.073 -4.807 1.00 90.38 85 ILE A CA 1
ATOM 653 C C . ILE A 1 85 ? 11.613 -5.662 -3.367 1.00 90.38 85 ILE A C 1
ATOM 655 O O . ILE A 1 85 ? 11.839 -6.447 -2.447 1.00 90.38 85 ILE A O 1
ATOM 659 N N . ALA A 1 86 ? 11.127 -4.437 -3.159 1.00 82.50 86 ALA A N 1
ATOM 660 C CA . ALA A 1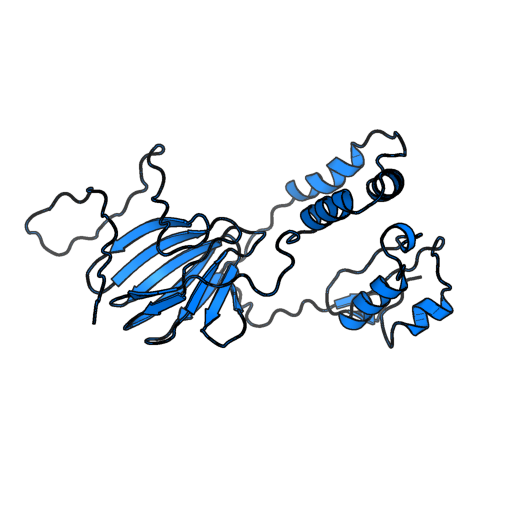 86 ? 10.859 -3.889 -1.834 1.00 82.50 86 ALA A CA 1
ATOM 661 C C . ALA A 1 86 ? 9.746 -2.837 -1.876 1.00 82.50 86 ALA A C 1
ATOM 663 O O . ALA A 1 86 ? 9.539 -2.184 -2.897 1.00 82.50 86 ALA A O 1
ATOM 664 N N . GLY A 1 87 ? 9.068 -2.657 -0.742 1.00 88.88 87 GLY A N 1
ATOM 665 C CA . GLY A 1 87 ? 7.994 -1.682 -0.614 1.00 88.88 87 GLY A CA 1
ATOM 666 C C . GLY A 1 87 ? 6.714 -2.090 -1.345 1.00 88.88 87 GLY A C 1
ATOM 667 O O . GLY A 1 87 ? 6.438 -3.281 -1.519 1.00 88.88 87 GLY A O 1
ATOM 668 N N . SER A 1 88 ? 5.917 -1.103 -1.731 1.00 88.44 88 SER A N 1
ATOM 669 C CA . SER A 1 88 ? 4.587 -1.313 -2.310 1.00 88.44 88 SER A CA 1
ATOM 670 C C . SER A 1 88 ? 4.187 -0.155 -3.210 1.00 88.44 88 SER A C 1
ATOM 672 O O . SER A 1 88 ? 4.680 0.967 -3.081 1.00 88.44 88 SER A O 1
ATOM 674 N N . GLY A 1 89 ? 3.311 -0.437 -4.167 1.00 93.56 89 GLY A N 1
ATOM 675 C CA . GLY A 1 89 ? 2.914 0.562 -5.141 1.00 93.56 89 GLY A CA 1
ATOM 676 C C . GLY A 1 89 ? 1.801 0.127 -6.061 1.00 93.56 89 GLY A C 1
ATOM 677 O O . GLY A 1 89 ? 0.982 -0.722 -5.719 1.00 93.56 89 GLY A O 1
ATOM 678 N N . TRP A 1 90 ? 1.771 0.726 -7.240 1.00 95.00 90 TRP A N 1
ATOM 679 C CA . TRP A 1 90 ? 0.689 0.556 -8.194 1.00 95.00 90 TRP A CA 1
ATOM 680 C C . TRP A 1 90 ? 1.228 0.388 -9.606 1.00 95.00 90 TRP A C 1
ATOM 682 O O . TRP A 1 90 ? 2.266 0.946 -9.960 1.00 95.00 90 TRP A O 1
ATOM 692 N N . VAL A 1 91 ? 0.473 -0.345 -10.417 1.00 96.31 91 VAL A N 1
ATOM 693 C CA . VAL A 1 91 ? 0.525 -0.291 -11.878 1.00 96.31 91 VAL A CA 1
ATOM 694 C C . VAL A 1 91 ? -0.877 -0.004 -12.393 1.00 96.31 91 VAL A C 1
ATOM 696 O O . VAL A 1 91 ? -1.859 -0.560 -11.898 1.00 96.31 91 VAL A O 1
ATOM 699 N N . CYS A 1 92 ? -1.000 0.869 -13.380 1.00 94.69 92 CYS A N 1
ATOM 700 C CA . CYS A 1 92 ? -2.292 1.244 -13.930 1.00 94.69 92 CYS A CA 1
ATOM 701 C C . CYS A 1 92 ? -2.206 1.379 -15.443 1.00 94.69 92 CYS A C 1
ATOM 703 O O . CYS A 1 92 ? -1.398 2.154 -15.953 1.00 94.69 92 CYS A O 1
ATOM 705 N N . ASP A 1 93 ? -3.075 0.653 -16.141 1.00 95.19 93 ASP A N 1
ATOM 706 C CA . ASP A 1 93 ? -3.257 0.795 -17.579 1.00 95.19 93 ASP A CA 1
ATOM 707 C C . ASP A 1 93 ? -4.234 1.940 -17.849 1.00 95.19 93 ASP A C 1
ATOM 709 O O . ASP A 1 93 ? -5.220 2.132 -17.130 1.00 95.19 93 ASP A O 1
ATOM 713 N N . LYS A 1 94 ? -3.987 2.715 -18.902 1.00 91.69 94 LYS A N 1
ATOM 714 C CA . LYS A 1 94 ? -4.799 3.891 -19.215 1.00 91.69 94 LYS A CA 1
ATOM 715 C C . LYS A 1 94 ? -6.258 3.494 -19.465 1.00 91.69 94 LYS A C 1
ATOM 717 O O . LYS A 1 94 ? -6.554 2.743 -20.389 1.00 91.69 94 LYS A O 1
ATOM 722 N N . GLY A 1 95 ? -7.168 4.047 -18.660 1.00 87.31 95 GLY A N 1
ATOM 723 C CA . GLY A 1 95 ? -8.606 3.751 -18.715 1.00 87.31 95 GLY A CA 1
ATOM 724 C C . GLY A 1 95 ? -9.062 2.574 -17.842 1.00 87.31 95 GLY A C 1
ATOM 725 O O . GLY A 1 95 ? -10.246 2.248 -17.866 1.00 87.31 95 GLY A O 1
ATOM 726 N N . ALA A 1 96 ? -8.161 1.954 -17.076 1.00 86.31 96 ALA A N 1
ATOM 727 C CA . ALA A 1 96 ? -8.476 0.931 -16.081 1.00 86.31 96 ALA A CA 1
ATOM 728 C C . ALA A 1 96 ? -8.291 1.459 -14.648 1.00 86.31 96 ALA A C 1
ATOM 730 O O . ALA A 1 96 ? -7.748 2.542 -14.428 1.00 86.31 96 ALA A O 1
ATOM 731 N N . SER A 1 97 ? -8.737 0.677 -13.664 1.00 84.06 97 SER A N 1
ATOM 732 C CA . SER A 1 97 ? -8.436 0.936 -12.253 1.00 84.06 97 SER A CA 1
ATOM 733 C C . SER A 1 97 ? -6.996 0.513 -11.915 1.00 84.06 97 SER A C 1
ATOM 735 O O . SER A 1 97 ? -6.548 -0.529 -12.411 1.00 84.06 97 SER A O 1
ATOM 737 N N . PRO A 1 98 ? -6.277 1.261 -11.053 1.00 87.44 98 PRO A N 1
ATOM 738 C CA . PRO A 1 98 ? -4.955 0.864 -10.576 1.00 87.44 98 PRO A CA 1
ATOM 739 C C . PRO A 1 98 ? -4.964 -0.509 -9.896 1.00 87.44 98 PRO A C 1
ATOM 741 O O . PRO A 1 98 ? -5.902 -0.870 -9.185 1.00 87.44 98 PRO A O 1
ATOM 744 N N . ARG A 1 99 ? -3.892 -1.272 -10.102 1.00 90.62 99 ARG A N 1
ATOM 745 C CA . ARG A 1 99 ? -3.666 -2.601 -9.524 1.00 90.62 99 ARG A CA 1
ATOM 746 C C . ARG A 1 99 ? -2.475 -2.542 -8.575 1.00 90.62 99 ARG A C 1
ATOM 748 O O . ARG A 1 99 ? -1.448 -1.956 -8.913 1.00 90.62 99 ARG A O 1
ATOM 755 N N . HIS A 1 100 ? -2.637 -3.113 -7.384 1.00 88.44 100 HIS A N 1
ATOM 756 C CA . HIS A 1 100 ? -1.626 -3.051 -6.325 1.00 88.44 100 HIS A CA 1
ATOM 757 C C . HIS A 1 100 ? -0.408 -3.909 -6.667 1.00 88.44 100 HIS A C 1
ATOM 759 O O . HIS A 1 100 ? -0.556 -4.992 -7.230 1.00 88.44 100 HIS A O 1
ATOM 765 N N . LEU A 1 101 ? 0.771 -3.416 -6.304 1.00 89.69 101 LEU A N 1
ATOM 766 C CA . LEU A 1 101 ? 2.061 -4.082 -6.423 1.00 89.69 101 LEU A CA 1
ATOM 767 C C . LEU A 1 101 ? 2.649 -4.298 -5.026 1.00 89.69 101 LEU A C 1
ATOM 769 O O . LEU A 1 101 ? 2.792 -3.349 -4.249 1.00 89.69 101 LEU A O 1
ATOM 773 N N . ARG A 1 102 ? 3.040 -5.534 -4.723 1.00 84.19 102 ARG A N 1
ATOM 774 C CA . ARG A 1 102 ? 3.669 -5.952 -3.463 1.00 84.19 102 ARG A CA 1
ATOM 775 C C . ARG A 1 102 ? 4.973 -6.686 -3.722 1.00 84.19 102 ARG A C 1
ATOM 777 O O . ARG A 1 102 ? 5.205 -7.212 -4.805 1.00 84.19 102 ARG A O 1
ATOM 784 N N . VAL A 1 103 ? 5.830 -6.750 -2.704 1.00 89.06 103 VAL A N 1
ATOM 785 C CA . VAL A 1 103 ? 7.093 -7.500 -2.764 1.00 89.06 103 VAL A CA 1
ATOM 786 C C . VAL A 1 103 ? 6.871 -8.927 -3.263 1.00 89.06 103 VAL A C 1
ATOM 788 O O . VAL A 1 103 ? 6.101 -9.680 -2.674 1.00 89.06 103 VAL A O 1
ATOM 791 N N . GLY A 1 104 ? 7.605 -9.303 -4.312 1.00 82.75 104 GLY A N 1
ATOM 792 C CA . GLY A 1 104 ? 7.491 -10.606 -4.964 1.00 82.75 104 GLY A CA 1
ATOM 793 C C . GLY A 1 104 ? 6.623 -10.604 -6.222 1.00 82.75 104 GLY A C 1
ATOM 794 O O . GLY A 1 104 ? 6.812 -11.488 -7.061 1.00 82.75 104 GLY A O 1
ATOM 795 N N . ASP A 1 105 ? 5.757 -9.605 -6.406 1.00 88.75 105 ASP A N 1
ATOM 796 C CA . ASP A 1 105 ? 4.907 -9.509 -7.589 1.00 88.75 105 ASP A CA 1
ATOM 797 C C . ASP A 1 105 ? 5.733 -9.280 -8.853 1.00 88.75 105 ASP A C 1
ATOM 799 O O . ASP A 1 105 ? 6.785 -8.628 -8.855 1.00 88.75 105 ASP A O 1
ATOM 803 N N . THR A 1 106 ? 5.220 -9.815 -9.958 1.00 95.94 106 THR A N 1
ATOM 804 C CA . THR A 1 106 ? 5.731 -9.551 -11.299 1.00 95.94 106 THR A CA 1
ATOM 805 C C . THR A 1 106 ? 4.596 -9.029 -12.169 1.00 95.94 106 THR A C 1
ATOM 807 O O . THR A 1 106 ? 3.611 -9.731 -12.392 1.00 95.94 106 THR A O 1
ATOM 810 N N . ALA A 1 107 ? 4.734 -7.807 -12.675 1.00 95.19 107 ALA A N 1
ATOM 811 C CA . ALA A 1 107 ? 3.793 -7.211 -13.611 1.00 95.19 107 ALA A CA 1
ATOM 812 C C . ALA A 1 107 ? 4.375 -7.241 -15.025 1.00 95.19 107 ALA A C 1
ATOM 814 O O . ALA A 1 107 ? 5.508 -6.825 -15.259 1.00 95.19 107 ALA A O 1
ATOM 815 N N . TRP A 1 108 ? 3.588 -7.740 -15.973 1.00 97.81 108 TRP A N 1
ATOM 816 C CA . TRP A 1 108 ? 3.889 -7.642 -17.395 1.00 97.81 108 TRP A CA 1
ATOM 817 C C . TRP A 1 108 ? 3.016 -6.556 -18.014 1.00 97.81 108 TRP A C 1
ATOM 819 O O . TRP A 1 108 ? 1.789 -6.643 -17.947 1.00 97.81 108 TRP A O 1
ATOM 829 N N . CYS A 1 109 ? 3.657 -5.565 -18.625 1.00 97.31 109 CYS A N 1
ATOM 830 C CA . CYS A 1 109 ? 3.034 -4.482 -19.370 1.00 97.31 109 CYS A CA 1
ATOM 831 C C . CYS A 1 109 ? 3.206 -4.772 -20.873 1.00 97.31 109 CYS A C 1
ATOM 833 O O . CYS A 1 109 ? 4.305 -4.581 -21.405 1.00 97.31 109 CYS A O 1
ATOM 835 N N . PRO A 1 110 ? 2.176 -5.289 -21.572 1.00 97.00 110 PRO A N 1
ATOM 836 C CA . PRO A 1 110 ? 2.319 -5.748 -22.951 1.00 97.00 110 PRO A CA 1
ATOM 837 C C . PRO A 1 110 ? 2.684 -4.632 -23.949 1.00 97.00 110 PRO A C 1
ATOM 839 O O . PRO A 1 110 ? 2.404 -3.457 -23.692 1.00 97.00 110 PRO A O 1
ATOM 842 N N . PRO A 1 111 ? 3.234 -4.991 -25.128 1.00 97.31 111 PRO A N 1
ATOM 843 C CA . PRO A 1 111 ? 3.462 -4.056 -26.229 1.00 97.31 111 PRO A CA 1
ATOM 844 C C . PRO A 1 111 ? 2.234 -3.189 -26.531 1.00 97.31 111 PRO A C 1
ATOM 846 O O . PRO A 1 111 ? 1.125 -3.708 -26.677 1.00 97.31 111 PRO A O 1
ATOM 849 N N . GLY A 1 112 ? 2.431 -1.876 -26.658 1.00 91.75 112 GLY A N 1
ATOM 850 C CA . GLY A 1 112 ? 1.368 -0.935 -27.034 1.00 91.75 112 GLY A CA 1
ATOM 851 C C . GLY A 1 112 ? 0.373 -0.565 -25.924 1.00 91.75 112 GLY A C 1
ATOM 852 O O . GLY A 1 112 ? -0.509 0.257 -26.170 1.00 91.75 112 GLY A O 1
ATOM 853 N N . VAL A 1 113 ? 0.499 -1.116 -24.711 1.00 95.94 113 VAL A N 1
ATOM 854 C CA . VAL A 1 113 ? -0.319 -0.703 -23.559 1.00 95.94 113 VAL A CA 1
ATOM 855 C C . VAL A 1 113 ? 0.289 0.539 -22.915 1.00 95.94 113 VAL A C 1
ATOM 857 O O . VAL A 1 113 ? 1.420 0.505 -22.429 1.00 95.94 113 VAL A O 1
ATOM 860 N N . THR A 1 114 ? -0.474 1.632 -22.875 1.00 97.50 114 THR A N 1
ATOM 861 C CA . THR A 1 114 ? -0.099 2.827 -22.113 1.00 97.50 114 THR A CA 1
ATOM 862 C C . THR A 1 114 ? -0.381 2.615 -20.632 1.00 97.50 114 THR A C 1
ATOM 864 O O . THR A 1 114 ? -1.523 2.334 -20.266 1.00 97.50 114 THR A O 1
ATOM 867 N N . HIS A 1 115 ? 0.622 2.799 -19.783 1.00 97.31 115 HIS A N 1
ATOM 868 C CA . HIS A 1 115 ? 0.509 2.586 -18.343 1.00 97.31 115 HIS A CA 1
ATOM 869 C C . HIS A 1 115 ? 1.366 3.572 -17.544 1.00 97.31 115 HIS A C 1
ATOM 871 O O . HIS A 1 115 ? 2.191 4.301 -18.098 1.00 97.31 115 HIS A O 1
ATOM 877 N N . TRP A 1 116 ? 1.140 3.609 -16.234 1.00 96.50 116 TRP A N 1
ATOM 878 C CA . TRP A 1 116 ? 2.075 4.162 -15.260 1.00 96.50 116 TRP A CA 1
ATOM 879 C C . TRP A 1 116 ? 2.293 3.163 -14.133 1.00 96.50 116 TRP A C 1
ATOM 881 O O . TRP A 1 116 ? 1.463 2.283 -13.887 1.00 96.50 116 TRP A O 1
ATOM 891 N N . HIS A 1 117 ? 3.408 3.314 -13.435 1.00 96.75 117 HIS A N 1
ATOM 892 C CA . HIS A 1 117 ? 3.678 2.594 -12.204 1.00 96.75 117 HIS A CA 1
ATOM 893 C C . HIS A 1 117 ? 4.473 3.476 -11.241 1.00 96.75 117 HIS A C 1
ATOM 895 O O . HIS A 1 117 ? 5.114 4.451 -11.639 1.00 96.75 117 HIS A O 1
ATOM 901 N N . GLY A 1 118 ? 4.395 3.171 -9.954 1.00 95.19 118 GLY A N 1
ATOM 902 C CA . GLY A 1 118 ? 5.029 3.994 -8.935 1.00 95.19 118 GLY A CA 1
ATOM 903 C C . GLY A 1 118 ? 4.726 3.530 -7.530 1.00 95.19 118 GLY A C 1
ATOM 904 O O . GLY A 1 118 ? 3.925 2.618 -7.323 1.00 95.19 118 GLY A O 1
ATOM 905 N N . ALA A 1 119 ? 5.383 4.172 -6.577 1.00 91.94 119 ALA A N 1
ATOM 906 C CA . ALA A 1 119 ? 5.136 3.983 -5.163 1.00 91.94 119 ALA A CA 1
ATOM 907 C C . ALA A 1 119 ? 3.703 4.347 -4.788 1.00 91.94 119 ALA A C 1
ATOM 909 O O . ALA A 1 119 ? 3.101 5.277 -5.330 1.00 91.94 119 ALA A O 1
ATOM 910 N N . GLU A 1 120 ? 3.173 3.615 -3.816 1.00 86.56 120 GLU A N 1
ATOM 911 C CA . GLU A 1 120 ? 1.995 4.074 -3.103 1.00 86.56 120 GLU A CA 1
ATOM 912 C C . GLU A 1 120 ? 2.386 5.198 -2.147 1.00 86.56 120 GLU A C 1
ATOM 914 O O . GLU A 1 120 ? 3.549 5.552 -1.962 1.00 86.56 120 GLU A O 1
ATOM 919 N N . GLU A 1 121 ? 1.387 5.805 -1.545 1.00 72.12 121 GLU A N 1
ATOM 920 C CA . GLU A 1 121 ? 1.562 7.079 -0.872 1.00 72.12 121 GLU A CA 1
ATOM 921 C C . GLU A 1 121 ? 2.271 6.967 0.493 1.00 72.12 121 GLU A C 1
ATOM 923 O O . GLU A 1 121 ? 2.954 7.893 0.920 1.00 72.12 121 GLU A O 1
ATOM 928 N N . GLY A 1 122 ? 2.184 5.802 1.149 1.00 69.19 122 GLY A N 1
ATOM 929 C CA . GLY A 1 122 ? 2.801 5.522 2.455 1.00 69.19 122 GLY A CA 1
ATOM 930 C C . GLY A 1 122 ? 4.037 4.619 2.412 1.00 69.19 122 GLY A C 1
ATOM 931 O O . GLY A 1 122 ? 4.570 4.254 3.460 1.00 69.19 122 GLY A O 1
ATOM 932 N N . SER A 1 123 ? 4.492 4.224 1.225 1.00 79.81 123 SER A N 1
ATOM 933 C CA . SER A 1 123 ? 5.589 3.271 1.052 1.00 79.81 123 SER A CA 1
ATOM 934 C C . SER A 1 123 ? 6.466 3.718 -0.101 1.00 79.81 123 SER A C 1
ATOM 936 O O . SER A 1 123 ? 5.976 4.248 -1.086 1.00 79.81 123 SER A O 1
ATOM 938 N N . PHE A 1 124 ? 7.771 3.504 -0.002 1.00 87.69 124 PHE A N 1
ATOM 939 C CA . PHE A 1 124 ? 8.602 3.558 -1.199 1.00 87.69 124 PHE A CA 1
ATOM 940 C C . PHE A 1 124 ? 8.290 2.332 -2.070 1.00 87.69 124 PHE A C 1
ATOM 942 O O . PHE A 1 124 ? 7.737 1.343 -1.592 1.00 87.69 124 PHE A O 1
ATOM 949 N N . LEU A 1 125 ? 8.692 2.349 -3.333 1.00 93.94 125 LEU A N 1
ATOM 950 C CA . LEU A 1 125 ? 8.657 1.159 -4.183 1.00 93.94 125 LEU A CA 1
ATOM 951 C C . LEU A 1 125 ? 10.028 0.957 -4.792 1.00 93.94 125 LEU A C 1
ATOM 953 O O . LEU A 1 125 ? 10.562 1.877 -5.396 1.00 93.94 125 LEU A O 1
ATOM 957 N N . VAL A 1 126 ? 10.577 -0.247 -4.673 1.00 93.69 126 VAL A N 1
ATOM 958 C CA . VAL A 1 126 ? 11.724 -0.682 -5.471 1.00 93.69 126 VAL A CA 1
ATOM 959 C C . VAL A 1 126 ? 11.274 -1.821 -6.358 1.00 93.69 126 VAL A C 1
ATOM 961 O O . VAL A 1 126 ? 10.853 -2.868 -5.861 1.00 93.69 126 VAL A O 1
ATOM 964 N N . HIS A 1 127 ? 11.417 -1.649 -7.664 1.00 95.62 127 HIS A N 1
ATOM 965 C CA . HIS A 1 127 ? 11.253 -2.739 -8.614 1.00 95.62 127 HIS A CA 1
ATOM 966 C C . HIS A 1 127 ? 12.449 -2.829 -9.562 1.00 95.62 127 HIS A C 1
ATOM 968 O O . HIS A 1 127 ? 13.051 -1.815 -9.917 1.00 95.62 127 HIS A O 1
ATOM 974 N N . GLU A 1 128 ? 12.752 -4.036 -10.024 1.00 96.50 128 GLU A N 1
ATOM 975 C CA . GLU A 1 128 ? 13.560 -4.247 -11.223 1.00 96.50 128 GLU A CA 1
ATOM 976 C C . GLU A 1 128 ? 12.645 -4.092 -12.436 1.00 96.50 128 GLU A C 1
ATOM 978 O O . GLU A 1 128 ? 11.592 -4.727 -12.511 1.00 96.50 128 GLU A O 1
ATOM 983 N N . ALA A 1 129 ? 13.028 -3.234 -13.370 1.00 95.44 129 ALA A N 1
ATOM 984 C CA . ALA A 1 129 ? 12.326 -3.042 -14.626 1.00 95.44 129 ALA A CA 1
ATOM 985 C C . ALA A 1 129 ? 13.189 -3.552 -15.781 1.00 95.44 129 ALA A C 1
ATOM 987 O O . ALA A 1 129 ? 14.357 -3.188 -15.895 1.00 95.44 129 ALA A O 1
ATOM 988 N N . ILE A 1 130 ? 12.588 -4.373 -16.642 1.00 97.31 130 ILE A N 1
ATOM 989 C CA . ILE A 1 130 ? 13.161 -4.843 -17.905 1.00 97.31 130 ILE A CA 1
ATOM 990 C C . ILE A 1 130 ? 12.269 -4.313 -19.023 1.00 97.31 130 ILE A C 1
ATOM 992 O O . ILE A 1 130 ? 11.151 -4.797 -19.199 1.00 97.31 130 ILE A O 1
ATOM 996 N N . ALA A 1 131 ? 12.742 -3.313 -19.757 1.00 95.94 131 ALA A N 1
ATOM 997 C CA . ALA A 1 131 ? 12.035 -2.738 -20.897 1.00 95.94 131 ALA A CA 1
ATOM 998 C C . ALA A 1 131 ? 12.634 -3.251 -22.208 1.00 95.94 131 ALA A C 1
ATOM 1000 O O . ALA A 1 131 ? 13.857 -3.314 -22.354 1.00 95.94 131 ALA A O 1
ATOM 1001 N N . TYR A 1 132 ? 11.765 -3.598 -23.158 1.00 96.19 132 TYR A N 1
ATOM 1002 C CA . TYR A 1 132 ? 12.152 -4.105 -24.470 1.00 96.19 132 TYR A CA 1
ATOM 1003 C C . TYR A 1 132 ? 11.773 -3.099 -25.569 1.00 96.19 132 TYR A C 1
ATOM 1005 O O . TYR A 1 132 ? 10.603 -2.736 -25.733 1.00 96.19 132 TYR A O 1
ATOM 1013 N N . GLY A 1 133 ? 12.755 -2.704 -26.378 1.00 92.12 133 GLY A N 1
ATOM 1014 C CA . GLY A 1 133 ? 12.603 -1.710 -27.441 1.00 92.12 133 GLY A CA 1
ATOM 1015 C C . GLY A 1 133 ? 12.452 -0.279 -26.917 1.00 92.12 133 GLY A C 1
ATOM 1016 O O . GLY A 1 133 ? 12.837 0.034 -25.791 1.00 92.12 133 GLY A O 1
ATOM 1017 N N . ALA A 1 134 ? 11.918 0.609 -27.757 1.00 91.25 134 ALA A N 1
ATOM 1018 C CA . ALA A 1 134 ? 11.769 2.021 -27.406 1.00 91.25 134 ALA A CA 1
ATOM 1019 C C . ALA A 1 134 ? 10.604 2.285 -26.426 1.00 91.25 134 ALA A C 1
ATOM 1021 O O . ALA A 1 134 ? 9.575 1.605 -26.465 1.00 91.25 134 ALA A O 1
ATOM 1022 N N . THR A 1 135 ? 10.743 3.336 -25.607 1.00 93.31 135 THR A N 1
ATOM 1023 C CA . THR A 1 135 ? 9.692 3.858 -24.715 1.00 93.31 135 THR A CA 1
ATOM 1024 C C . THR A 1 135 ? 9.175 5.202 -25.228 1.00 93.31 135 THR A C 1
ATOM 1026 O O . THR A 1 135 ? 9.951 6.132 -25.452 1.00 93.31 135 THR A O 1
ATOM 1029 N N . GLU A 1 136 ? 7.859 5.321 -25.385 1.00 94.94 136 GLU A N 1
ATOM 1030 C CA . GLU A 1 136 ? 7.160 6.569 -25.692 1.00 94.94 136 GLU A CA 1
ATOM 1031 C C . GLU A 1 136 ? 6.556 7.154 -24.410 1.00 94.94 136 GLU A C 1
ATOM 1033 O O . GLU A 1 136 ? 5.711 6.522 -23.776 1.00 94.94 136 GLU A O 1
ATOM 1038 N N . TRP A 1 137 ? 6.981 8.363 -24.038 1.00 94.06 137 TRP A N 1
ATOM 1039 C CA . TRP A 1 137 ? 6.513 9.084 -22.850 1.00 94.06 137 TRP A CA 1
ATOM 1040 C C . TRP A 1 137 ? 5.382 10.064 -23.184 1.00 94.06 137 TRP A C 1
ATOM 1042 O O . TRP A 1 137 ? 5.393 10.707 -24.234 1.00 94.06 137 TRP A O 1
ATOM 1052 N N . LEU A 1 138 ? 4.418 10.187 -22.273 1.00 92.12 138 LEU A N 1
ATOM 1053 C CA . LEU A 1 138 ? 3.209 11.007 -22.387 1.00 92.12 138 LEU A CA 1
ATOM 1054 C C . LEU A 1 138 ? 3.083 11.939 -21.164 1.00 92.12 138 LEU A C 1
ATOM 1056 O O . LEU A 1 138 ? 4.030 12.122 -20.399 1.00 92.12 138 LEU A O 1
ATOM 1060 N N . ASP A 1 139 ? 1.909 12.551 -20.999 1.00 91.06 139 ASP A N 1
ATOM 1061 C CA . ASP A 1 139 ? 1.624 13.500 -19.923 1.00 91.06 139 ASP A CA 1
ATOM 1062 C C . ASP A 1 139 ? 1.709 12.878 -18.516 1.00 91.06 139 ASP A C 1
ATOM 1064 O O . ASP A 1 139 ? 1.644 11.658 -18.323 1.00 91.06 139 ASP A O 1
ATOM 1068 N N . ALA A 1 140 ? 1.802 13.751 -17.512 1.00 88.62 140 ALA A N 1
ATOM 1069 C CA . ALA A 1 140 ? 1.761 13.365 -16.109 1.00 88.62 140 ALA A CA 1
ATOM 1070 C C . ALA A 1 140 ? 0.432 12.689 -15.725 1.00 88.62 140 ALA A C 1
ATOM 1072 O O . ALA A 1 140 ? -0.630 12.946 -16.302 1.00 88.62 140 ALA A O 1
ATOM 1073 N N . VAL A 1 141 ? 0.495 11.821 -14.716 1.00 84.88 141 VAL A N 1
ATOM 1074 C CA . VAL A 1 141 ? -0.682 11.167 -14.135 1.00 84.88 141 VAL A CA 1
ATOM 1075 C C . VAL A 1 141 ? -1.362 12.149 -13.182 1.00 84.88 141 VAL A C 1
ATOM 1077 O O . VAL A 1 141 ? -0.742 12.582 -12.209 1.00 84.88 141 VAL A O 1
ATOM 1080 N N . GLY A 1 142 ? -2.620 12.495 -13.476 1.00 76.19 142 GLY A N 1
ATOM 1081 C CA . GLY A 1 142 ? -3.421 13.411 -12.666 1.00 76.19 142 GLY A CA 1
ATOM 1082 C C . GLY A 1 142 ? -3.674 12.891 -11.251 1.00 76.19 142 GLY A C 1
ATOM 1083 O O . GLY A 1 142 ? -3.747 11.686 -11.019 1.00 76.19 142 GLY A O 1
ATOM 1084 N N . ASP A 1 143 ? -3.810 13.827 -10.321 1.00 65.25 143 ASP A N 1
ATOM 1085 C CA . ASP A 1 143 ? -4.116 13.569 -8.920 1.00 65.25 143 ASP A CA 1
ATOM 1086 C C . ASP A 1 143 ? -5.626 13.332 -8.748 1.00 65.25 143 ASP A C 1
ATOM 1088 O O . ASP A 1 143 ? -6.364 14.270 -8.455 1.00 65.25 143 ASP A O 1
ATOM 1092 N N . GLU A 1 144 ? -6.123 12.111 -8.956 1.00 58.03 144 GLU A N 1
ATOM 1093 C CA . GLU A 1 144 ? -7.517 11.788 -8.622 1.00 58.03 144 GLU A CA 1
ATOM 1094 C C . GLU A 1 144 ? -7.650 10.517 -7.769 1.00 58.03 144 GLU A C 1
ATOM 1096 O O . GLU A 1 144 ? -7.127 9.455 -8.097 1.00 58.03 144 GLU A O 1
ATOM 1101 N N . GLU A 1 145 ? -8.438 10.690 -6.697 1.00 42.38 145 GLU A N 1
ATOM 1102 C CA . GLU A 1 145 ? -9.151 9.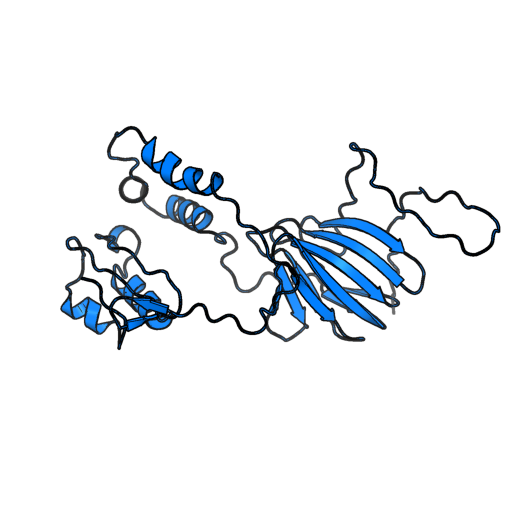684 -5.897 1.00 42.38 145 GLU A CA 1
ATOM 1103 C C . GLU A 1 145 ? -8.510 9.096 -4.622 1.00 42.38 145 GLU A C 1
ATOM 1105 O O . GLU A 1 145 ? -8.846 7.985 -4.238 1.00 42.38 145 GLU A O 1
ATOM 1110 N N . PHE A 1 146 ? -7.705 9.860 -3.871 1.00 50.53 146 PHE A N 1
ATOM 1111 C CA . PHE A 1 146 ? -7.373 9.560 -2.460 1.00 50.53 146 PHE A CA 1
ATOM 1112 C C . PHE A 1 146 ? -7.229 10.868 -1.641 1.00 50.53 146 PHE A C 1
ATOM 1114 O O . PHE A 1 146 ? -6.863 11.900 -2.205 1.00 50.53 146 PHE A O 1
ATOM 1121 N N . ASP A 1 147 ? -7.560 10.886 -0.332 1.00 51.50 147 ASP A N 1
ATOM 1122 C CA . ASP A 1 147 ? -7.170 12.026 0.532 1.00 51.50 147 ASP A CA 1
ATOM 1123 C C . ASP A 1 147 ? -5.649 11.985 0.623 1.00 51.50 147 ASP A C 1
ATOM 1125 O O . ASP A 1 147 ? -5.112 11.123 1.319 1.00 51.50 147 ASP A O 1
ATOM 1129 N N . GLN A 1 148 ? -4.989 12.901 -0.094 1.00 53.47 148 GLN A N 1
ATOM 1130 C CA . GLN A 1 148 ? -3.535 12.985 -0.277 1.00 53.47 148 GLN A CA 1
ATOM 1131 C C . GLN A 1 148 ? -2.747 13.289 1.012 1.00 53.47 148 GLN A C 1
ATOM 1133 O O . GLN A 1 148 ? -1.692 13.926 1.005 1.00 53.47 148 GLN A O 1
ATOM 1138 N N . ARG A 1 149 ? -3.291 12.931 2.173 1.00 57.84 149 ARG A N 1
ATOM 1139 C CA . ARG A 1 149 ? -2.726 13.220 3.489 1.00 57.84 149 ARG A CA 1
ATOM 1140 C C . ARG A 1 149 ? -2.801 12.052 4.464 1.00 57.84 149 ARG A C 1
ATOM 1142 O O . ARG A 1 149 ? -2.292 12.217 5.565 1.00 57.84 149 ARG A O 1
ATOM 1149 N N . VAL A 1 150 ? -3.466 10.932 4.143 1.00 70.62 150 VAL A N 1
ATOM 1150 C CA . VAL A 1 150 ? -3.695 9.834 5.105 1.00 70.62 150 VAL A CA 1
ATOM 1151 C C . VAL A 1 150 ? -3.443 8.448 4.493 1.00 70.62 150 VAL A C 1
ATOM 1153 O O . VAL A 1 150 ? -4.328 7.903 3.836 1.00 70.62 150 VAL A O 1
ATOM 1156 N N . PHE A 1 151 ? -2.280 7.837 4.766 1.00 63.00 151 PHE A N 1
ATOM 1157 C CA . PHE A 1 151 ? -1.864 6.539 4.173 1.00 63.00 151 PHE A CA 1
ATOM 1158 C C . PHE A 1 151 ? -1.618 5.457 5.204 1.00 63.00 151 PHE A C 1
ATOM 1160 O O . PHE A 1 151 ? -1.714 4.265 4.916 1.00 63.00 151 PHE A O 1
ATOM 1167 N N . CYS A 1 152 ? -1.318 5.865 6.428 1.00 76.88 152 CYS A N 1
ATOM 1168 C CA . CYS A 1 152 ? -1.214 4.982 7.567 1.00 76.88 152 CYS A CA 1
ATOM 1169 C C . CYS A 1 152 ? -2.002 5.528 8.763 1.00 76.88 152 CYS A C 1
ATOM 1171 O O . CYS A 1 152 ? -2.489 6.660 8.784 1.00 76.88 152 CYS A O 1
ATOM 1173 N N . ILE A 1 153 ? -2.119 4.705 9.807 1.00 84.00 153 ILE A N 1
ATOM 1174 C CA . ILE A 1 153 ? -2.808 5.083 11.050 1.00 84.00 153 ILE A CA 1
ATOM 1175 C C . ILE A 1 153 ? -2.153 6.320 11.696 1.00 84.00 153 ILE A C 1
ATOM 1177 O O . ILE A 1 153 ? -2.840 7.120 12.331 1.00 84.00 153 ILE A O 1
ATOM 1181 N N . LYS A 1 154 ? -0.839 6.513 11.513 1.00 81.56 154 LYS A N 1
ATOM 1182 C CA . LYS A 1 154 ? -0.125 7.696 12.008 1.00 81.56 154 LYS A CA 1
ATOM 1183 C C . LYS A 1 154 ? -0.559 8.965 11.271 1.00 81.56 154 LYS A C 1
ATOM 1185 O O . LYS A 1 154 ? -0.860 9.956 11.928 1.00 81.56 154 LYS A O 1
ATOM 1190 N N . ASP A 1 155 ? -0.683 8.916 9.952 1.00 82.00 155 ASP A N 1
ATOM 1191 C CA . ASP A 1 155 ? -1.146 10.063 9.163 1.00 82.00 155 ASP A CA 1
ATOM 1192 C C . ASP A 1 155 ? -2.596 10.417 9.518 1.00 82.00 155 ASP A C 1
ATOM 1194 O O . ASP A 1 155 ? -2.951 11.587 9.646 1.00 82.00 155 ASP A O 1
ATOM 1198 N N . LEU A 1 156 ? -3.431 9.404 9.788 1.00 84.56 156 LEU A N 1
ATOM 1199 C CA . LEU A 1 156 ? -4.794 9.611 10.284 1.00 84.56 156 LEU A CA 1
ATOM 1200 C C . LEU A 1 156 ? -4.788 10.341 11.636 1.00 84.56 156 LEU A C 1
ATOM 1202 O O . LEU A 1 156 ? -5.600 11.244 11.845 1.00 84.56 156 LEU A O 1
ATOM 1206 N N . ARG A 1 157 ? -3.866 9.982 12.542 1.00 85.12 157 ARG A N 1
ATOM 1207 C CA . ARG A 1 157 ? -3.664 10.667 13.833 1.00 85.12 157 ARG A CA 1
ATOM 1208 C C . ARG A 1 157 ? -3.246 12.124 13.621 1.00 85.12 157 ARG A C 1
ATOM 1210 O O . ARG A 1 157 ? -3.770 13.011 14.291 1.00 85.12 157 ARG A O 1
ATOM 1217 N N . GLU A 1 158 ? -2.334 12.394 12.692 1.00 83.94 158 GLU A N 1
ATOM 1218 C CA . GLU A 1 158 ? -1.872 13.751 12.369 1.00 83.94 158 GLU A CA 1
ATOM 1219 C C . GLU A 1 158 ? -2.992 14.601 11.746 1.00 83.94 158 GLU A C 1
ATOM 1221 O O . GLU A 1 158 ? -3.302 15.679 12.256 1.00 83.94 158 GLU A O 1
ATOM 1226 N N . ALA A 1 159 ? -3.699 14.074 10.745 1.00 84.75 159 ALA A N 1
ATOM 1227 C CA . ALA A 1 159 ? -4.832 14.742 10.107 1.00 84.75 159 ALA A CA 1
ATOM 1228 C C . ALA A 1 159 ? -5.999 14.991 11.081 1.00 84.75 159 ALA A C 1
ATOM 1230 O O . ALA A 1 159 ? -6.654 16.038 11.031 1.00 84.75 159 ALA A O 1
ATOM 1231 N N . ALA A 1 160 ? -6.267 14.056 11.999 1.00 86.75 160 ALA A N 1
ATOM 1232 C CA . ALA A 1 160 ? -7.238 14.254 13.072 1.00 86.75 160 ALA A CA 1
ATOM 1233 C C . ALA A 1 160 ? -6.775 15.349 14.042 1.00 86.75 160 ALA A C 1
ATOM 1235 O O . ALA A 1 160 ? -7.571 16.202 14.439 1.00 86.75 160 ALA A O 1
ATOM 1236 N N . ASN A 1 161 ? -5.483 15.382 14.375 1.00 85.62 161 ASN A N 1
ATOM 1237 C CA . ASN A 1 161 ? -4.905 16.414 15.225 1.00 85.62 161 ASN A CA 1
ATOM 1238 C C . ASN A 1 161 ? -4.980 17.815 14.609 1.00 85.62 161 ASN A C 1
ATOM 1240 O O . ASN A 1 161 ? -5.040 18.790 15.349 1.00 85.62 161 ASN A O 1
ATOM 1244 N N . GLU A 1 162 ? -5.036 17.969 13.294 1.00 86.19 162 GLU A N 1
ATOM 1245 C CA . GLU A 1 162 ? -5.275 19.283 12.682 1.00 86.19 162 GLU A CA 1
ATOM 1246 C C . GLU A 1 162 ? -6.735 19.736 12.804 1.00 86.19 162 GLU A C 1
ATOM 1248 O O . GLU A 1 162 ? -7.008 20.924 12.982 1.00 86.19 162 GLU A O 1
ATOM 1253 N N . LYS A 1 163 ? -7.679 18.792 12.725 1.00 88.12 163 LYS A N 1
ATOM 1254 C CA . LYS A 1 163 ? -9.122 19.073 12.646 1.00 88.12 163 LYS A CA 1
ATOM 1255 C C . LYS A 1 163 ? -9.811 19.132 14.012 1.00 88.12 163 LYS A C 1
ATOM 1257 O O . LYS A 1 163 ? -10.806 19.840 14.164 1.00 88.12 163 LYS A O 1
ATOM 1262 N N . LEU A 1 164 ? -9.317 18.390 15.002 1.00 88.44 164 LEU A N 1
ATOM 1263 C CA . LEU A 1 164 ? -9.959 18.273 16.309 1.00 88.44 164 LEU A CA 1
ATOM 1264 C C . LEU A 1 164 ? -9.611 19.450 17.240 1.00 88.44 164 LEU A C 1
ATOM 1266 O O . LEU A 1 164 ? -8.448 19.858 17.334 1.00 88.44 164 LEU A O 1
ATOM 1270 N N . PRO A 1 165 ? -10.583 19.962 18.020 1.00 89.81 165 PRO A N 1
ATOM 1271 C CA . PRO A 1 165 ? -10.314 20.889 19.115 1.00 89.81 165 PRO A CA 1
ATOM 1272 C C . PRO A 1 165 ? -9.280 20.334 20.105 1.00 89.81 165 PRO A C 1
ATOM 1274 O O . PRO A 1 165 ? -9.299 19.147 20.428 1.00 89.81 165 PRO A O 1
ATOM 1277 N N . THR A 1 166 ? -8.426 21.198 20.668 1.00 84.81 166 THR A N 1
ATOM 1278 C CA . THR A 1 166 ? -7.333 20.804 21.586 1.00 84.81 166 THR A CA 1
ATOM 1279 C C . THR A 1 166 ? -7.777 19.885 22.721 1.00 84.81 166 THR A C 1
ATOM 1281 O O . THR A 1 166 ? -7.067 18.938 23.047 1.00 84.81 166 THR A O 1
ATOM 1284 N N . VAL A 1 167 ? -8.952 20.142 23.298 1.00 84.50 167 VAL A N 1
ATOM 1285 C CA . VAL A 1 167 ? -9.501 19.330 24.393 1.00 84.50 167 VAL A CA 1
ATOM 1286 C C . VAL A 1 167 ? -9.835 17.911 23.920 1.00 84.50 167 VAL A C 1
ATOM 1288 O O . VAL A 1 167 ? -9.566 16.955 24.634 1.00 84.50 167 VAL A O 1
ATOM 1291 N N . TYR A 1 168 ? -10.366 17.751 22.707 1.00 87.00 168 TYR A N 1
ATOM 1292 C CA . TYR A 1 168 ? -10.722 16.435 22.168 1.00 87.00 168 TYR A CA 1
ATOM 1293 C C . TYR A 1 168 ? -9.489 15.674 21.680 1.00 87.00 168 TYR A C 1
ATOM 1295 O O . TYR A 1 168 ? -9.391 14.475 21.915 1.00 87.00 168 TYR A O 1
ATOM 1303 N N . ARG A 1 169 ? -8.492 16.374 21.115 1.00 82.56 169 ARG A N 1
ATOM 1304 C CA . ARG A 1 169 ? -7.173 15.782 20.819 1.00 82.56 169 ARG A CA 1
ATOM 1305 C C . ARG A 1 169 ? -6.552 15.180 22.062 1.00 82.56 169 ARG A C 1
ATOM 1307 O O . ARG A 1 169 ? -6.161 14.026 22.064 1.00 82.56 169 ARG A O 1
ATOM 1314 N N . GLY A 1 170 ? -6.508 15.956 23.142 1.00 76.88 170 GLY A N 1
ATOM 1315 C CA . GLY A 1 170 ? -5.926 15.498 24.392 1.00 76.88 170 GLY A CA 1
ATOM 1316 C C . GLY A 1 170 ? -6.701 14.360 25.066 1.00 76.88 170 GLY A C 1
ATOM 1317 O O . GLY A 1 170 ? -6.108 13.616 25.837 1.00 76.88 170 GLY A O 1
ATOM 1318 N N . PHE A 1 171 ? -7.997 14.217 24.767 1.00 81.81 171 PHE A N 1
ATOM 1319 C CA . PHE A 1 171 ? -8.818 13.097 25.228 1.00 81.81 171 PHE A CA 1
ATOM 1320 C C . PHE A 1 171 ? -8.525 11.809 24.443 1.00 81.81 171 PHE A C 1
ATOM 1322 O O . PHE A 1 171 ? -8.467 10.742 25.041 1.00 81.81 171 PHE A O 1
ATOM 1329 N N . HIS A 1 172 ? -8.314 11.900 23.125 1.00 81.25 172 HIS A N 1
ATOM 1330 C CA . HIS A 1 172 ? -8.045 10.736 22.270 1.00 81.25 172 HIS A CA 1
ATOM 1331 C C . HIS A 1 172 ? -6.569 10.307 22.249 1.00 81.25 172 HIS A C 1
ATOM 1333 O O . HIS A 1 172 ? -6.292 9.114 22.294 1.00 81.25 172 HIS A O 1
ATOM 1339 N N . ASP A 1 173 ? -5.632 11.258 22.237 1.00 74.50 173 ASP A N 1
ATOM 1340 C CA . ASP A 1 173 ? -4.182 11.001 22.275 1.00 74.50 173 ASP A CA 1
ATOM 1341 C C . ASP A 1 173 ? -3.647 10.868 23.717 1.00 74.50 173 ASP A C 1
ATOM 1343 O O . ASP A 1 173 ? -2.436 10.886 23.935 1.00 74.50 173 ASP A O 1
ATOM 1347 N N . ASP A 1 174 ? -4.545 10.809 24.709 1.00 63.19 174 ASP A N 1
ATOM 1348 C CA . ASP A 1 174 ? -4.258 10.670 26.147 1.00 63.19 174 ASP A CA 1
ATOM 1349 C C . ASP A 1 174 ? -3.322 11.758 26.731 1.00 63.19 174 ASP A C 1
ATOM 1351 O O . ASP A 1 174 ? -2.819 11.665 27.847 1.00 63.19 174 ASP A O 1
ATOM 1355 N N . ARG A 1 175 ? -3.120 12.875 26.015 1.00 57.31 175 ARG A N 1
ATOM 1356 C CA . ARG A 1 175 ? -2.243 13.991 26.433 1.00 57.31 175 ARG A CA 1
ATOM 1357 C C . ARG A 1 175 ? -2.778 14.806 27.621 1.00 57.31 175 ARG A C 1
ATOM 1359 O O . ARG A 1 175 ? -2.112 15.744 28.055 1.00 57.31 175 ARG A O 1
ATOM 1366 N N . LEU A 1 176 ? -3.974 14.499 28.127 1.00 49.31 176 LEU A N 1
ATOM 1367 C CA . LEU A 1 176 ? -4.622 15.222 29.232 1.00 49.31 176 LEU A CA 1
ATOM 1368 C C . LEU A 1 176 ? -4.478 14.556 30.605 1.00 49.31 176 LEU A C 1
ATOM 1370 O O . LEU A 1 176 ? -4.747 15.221 31.604 1.00 49.31 176 LEU A O 1
ATOM 1374 N N . THR A 1 177 ? -4.069 13.287 30.691 1.00 53.03 177 THR A N 1
ATOM 1375 C CA . THR A 1 177 ? -4.056 12.552 31.972 1.00 53.03 177 THR A CA 1
ATOM 1376 C C . THR A 1 177 ? -2.797 12.790 32.807 1.00 53.03 177 THR A C 1
ATOM 1378 O O . THR A 1 177 ? -2.806 12.520 34.006 1.00 53.03 177 THR A O 1
ATOM 1381 N N . GLY A 1 178 ? -1.737 13.367 32.224 1.00 50.69 178 GLY A N 1
ATOM 1382 C CA . GLY A 1 178 ? -0.512 13.740 32.946 1.00 50.69 178 GLY A CA 1
ATOM 1383 C C . GLY A 1 178 ? 0.274 12.550 33.512 1.00 50.69 178 GLY A C 1
ATOM 1384 O O . GLY A 1 178 ? 1.110 12.739 34.395 1.00 50.69 178 GLY A O 1
ATOM 1385 N N . ILE A 1 179 ? -0.009 11.338 33.030 1.00 59.03 179 ILE A N 1
ATOM 1386 C CA . ILE A 1 179 ? 0.670 10.098 33.409 1.00 59.03 179 ILE A CA 1
ATO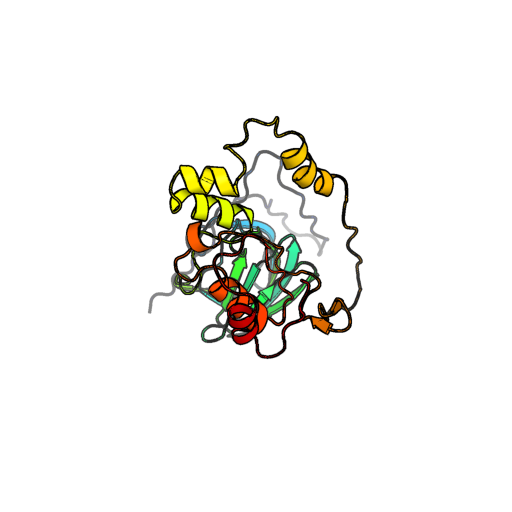M 1387 C C . ILE A 1 179 ? 1.843 9.880 32.447 1.00 59.03 179 ILE A C 1
ATOM 1389 O O . ILE A 1 179 ? 1.733 10.143 31.254 1.00 59.03 179 ILE A O 1
ATOM 1393 N N . ASP A 1 180 ? 2.982 9.441 32.981 1.00 56.25 180 ASP A N 1
ATOM 1394 C CA . ASP A 1 180 ? 4.220 9.249 32.224 1.00 56.25 180 ASP A CA 1
ATOM 1395 C C . ASP A 1 180 ? 4.022 8.229 31.079 1.00 56.25 180 ASP A C 1
ATOM 1397 O O . ASP A 1 180 ? 3.620 7.087 31.309 1.00 56.25 180 ASP A O 1
ATOM 1401 N N . PHE A 1 181 ? 4.273 8.649 29.834 1.00 61.94 181 PHE A N 1
ATOM 1402 C CA . PHE A 1 181 ? 3.834 7.966 28.603 1.00 61.94 181 PHE A CA 1
ATOM 1403 C C . PHE A 1 181 ? 4.750 6.830 28.134 1.00 61.94 181 PHE A C 1
ATOM 1405 O O . PHE A 1 181 ? 4.678 6.423 26.972 1.00 61.94 181 PHE A O 1
ATOM 1412 N N . ASN A 1 182 ? 5.593 6.298 29.020 1.00 66.50 182 ASN A N 1
ATOM 1413 C CA . ASN A 1 182 ? 6.522 5.225 28.664 1.00 66.50 182 ASN A CA 1
ATOM 1414 C C . ASN A 1 182 ? 5.762 4.040 28.047 1.00 66.50 182 ASN A C 1
ATOM 1416 O O . ASN A 1 182 ? 6.096 3.607 26.954 1.00 66.50 182 ASN A O 1
ATOM 1420 N N . SER A 1 183 ? 4.630 3.634 28.632 1.00 74.12 183 SER A N 1
ATOM 1421 C CA . SER A 1 183 ? 3.856 2.488 28.135 1.00 74.12 183 SER A CA 1
ATOM 1422 C C . SER A 1 183 ? 3.222 2.681 26.748 1.00 74.12 183 SER A C 1
ATOM 1424 O O . SER A 1 183 ? 3.044 1.699 26.031 1.00 74.12 183 SER A O 1
ATOM 1426 N N . LEU A 1 184 ? 2.879 3.911 26.341 1.00 75.88 184 LEU A N 1
ATOM 1427 C CA . LEU A 1 184 ? 2.340 4.161 24.996 1.00 75.88 184 LEU A CA 1
ATOM 1428 C C . LEU A 1 184 ? 3.441 4.003 23.940 1.00 75.88 184 LEU A C 1
ATOM 1430 O O . LEU A 1 184 ? 3.244 3.302 22.948 1.00 75.88 184 LEU A O 1
ATOM 1434 N N . GLY A 1 185 ? 4.605 4.612 24.186 1.00 76.25 185 GLY A N 1
ATOM 1435 C CA . GLY A 1 185 ? 5.780 4.451 23.328 1.00 76.25 185 GLY A CA 1
ATOM 1436 C C . GLY A 1 185 ? 6.309 3.014 23.324 1.00 76.25 185 GLY A C 1
ATOM 1437 O O . GLY A 1 185 ? 6.718 2.504 22.279 1.00 76.25 185 GLY A O 1
ATOM 1438 N N . ASP A 1 186 ? 6.238 2.324 24.462 1.00 83.12 186 ASP A N 1
ATOM 1439 C CA . ASP A 1 186 ? 6.619 0.917 24.587 1.00 83.12 186 ASP A CA 1
ATOM 1440 C C . ASP A 1 186 ? 5.700 0.015 23.754 1.00 83.12 186 ASP A C 1
ATOM 1442 O O . ASP A 1 186 ? 6.190 -0.889 23.082 1.00 83.12 186 ASP A O 1
ATOM 1446 N N . ASN A 1 187 ? 4.385 0.266 23.729 1.00 84.38 187 ASN A N 1
ATOM 1447 C CA . ASN A 1 187 ? 3.448 -0.508 22.906 1.00 84.38 187 ASN A CA 1
ATOM 1448 C C . ASN A 1 187 ? 3.773 -0.410 21.408 1.00 84.38 187 ASN A C 1
ATOM 1450 O O . ASN A 1 187 ? 3.729 -1.422 20.710 1.00 84.38 187 ASN A O 1
ATOM 1454 N N . GLU A 1 188 ? 4.105 0.788 20.916 1.00 80.94 188 GLU A N 1
ATOM 1455 C CA . GLU A 1 188 ? 4.472 0.996 19.509 1.00 80.94 188 GLU A CA 1
ATOM 1456 C C . GLU A 1 188 ? 5.845 0.363 19.202 1.00 80.94 188 GLU A C 1
ATOM 1458 O O . GLU A 1 188 ? 5.965 -0.450 18.284 1.00 80.94 188 GLU A O 1
ATOM 1463 N N . SER A 1 189 ? 6.867 0.653 20.014 1.00 81.56 189 SER A N 1
ATOM 1464 C CA . SER A 1 189 ? 8.245 0.178 19.787 1.00 81.56 189 SER A CA 1
ATOM 1465 C C . SER A 1 189 ? 8.458 -1.314 20.070 1.00 81.56 189 SER A C 1
ATOM 1467 O O . SER A 1 189 ? 9.402 -1.917 19.560 1.00 81.56 189 SER A O 1
ATOM 1469 N N . THR A 1 190 ? 7.577 -1.965 20.835 1.00 88.88 190 THR A N 1
ATOM 1470 C CA . THR A 1 190 ? 7.656 -3.416 21.079 1.00 88.88 190 THR A CA 1
ATOM 1471 C C . THR A 1 190 ? 7.567 -4.208 19.776 1.00 88.88 190 THR A C 1
ATOM 1473 O O . THR A 1 190 ? 8.240 -5.231 19.637 1.00 88.88 190 THR A O 1
ATOM 1476 N N . PHE A 1 191 ? 6.811 -3.729 18.784 1.00 84.19 191 PHE A N 1
ATOM 1477 C CA . PHE A 1 191 ? 6.733 -4.393 17.483 1.00 84.19 191 PHE A CA 1
ATOM 1478 C C . PHE A 1 191 ? 8.071 -4.385 16.728 1.00 84.19 191 PHE A C 1
ATOM 1480 O O . PHE A 1 191 ? 8.335 -5.333 15.991 1.00 84.19 191 PHE A O 1
ATOM 1487 N N . ASP A 1 192 ? 8.973 -3.427 16.985 1.00 80.38 192 ASP A N 1
ATOM 1488 C CA . ASP A 1 192 ? 10.308 -3.400 16.367 1.00 80.38 192 ASP A CA 1
ATOM 1489 C C . ASP A 1 192 ? 11.184 -4.581 16.794 1.00 80.38 192 ASP A C 1
ATOM 1491 O O . ASP A 1 192 ? 12.117 -4.958 16.075 1.00 80.38 192 ASP A O 1
ATOM 1495 N N . GLN A 1 193 ? 10.886 -5.186 17.944 1.00 85.81 193 GLN A N 1
ATOM 1496 C CA . GLN A 1 193 ? 11.597 -6.357 18.456 1.00 85.81 193 GLN A CA 1
ATOM 1497 C C . GLN A 1 193 ? 11.259 -7.621 17.655 1.00 85.81 193 GLN A C 1
ATOM 1499 O O . GLN A 1 193 ? 12.067 -8.551 17.590 1.00 85.81 193 GLN A O 1
ATOM 1504 N N . TYR A 1 194 ? 10.093 -7.651 17.006 1.00 81.31 194 TYR A N 1
ATOM 1505 C CA . TYR A 1 194 ? 9.641 -8.770 16.191 1.00 81.31 194 TYR A CA 1
ATOM 1506 C C . TYR A 1 194 ? 9.967 -8.506 14.723 1.00 81.31 194 TYR A C 1
ATOM 1508 O O . TYR A 1 194 ? 9.534 -7.524 14.127 1.00 81.31 194 TYR A O 1
ATOM 1516 N N . LYS A 1 195 ? 10.740 -9.403 14.109 1.00 72.75 195 LYS A N 1
ATOM 1517 C CA . LYS A 1 195 ? 11.044 -9.343 12.675 1.00 72.75 195 LYS A CA 1
ATOM 1518 C C . LYS A 1 195 ? 10.260 -10.421 11.943 1.00 72.75 195 LYS A C 1
ATOM 1520 O O . LYS A 1 195 ? 10.292 -11.589 12.330 1.00 72.75 195 LYS A O 1
ATOM 1525 N N . THR A 1 196 ? 9.574 -10.043 10.871 1.00 69.19 196 THR A N 1
ATOM 1526 C CA . THR A 1 196 ? 8.960 -11.011 9.963 1.00 69.19 196 THR A CA 1
ATOM 1527 C C . THR A 1 196 ? 10.053 -11.657 9.115 1.00 69.19 196 THR A C 1
ATOM 1529 O O . THR A 1 196 ? 10.968 -10.995 8.625 1.00 69.19 196 THR A O 1
ATOM 1532 N N . ARG A 1 197 ? 9.990 -12.981 8.956 1.00 67.19 197 ARG A N 1
ATOM 1533 C CA . ARG A 1 197 ? 10.865 -13.706 8.033 1.00 67.19 197 ARG A CA 1
ATOM 1534 C C . ARG A 1 197 ? 10.084 -13.961 6.744 1.00 67.19 197 ARG A C 1
ATOM 1536 O O . ARG A 1 197 ? 9.217 -14.835 6.765 1.00 67.19 197 ARG A O 1
ATOM 1543 N N . PRO A 1 198 ? 10.377 -13.258 5.638 1.00 54.59 198 PRO A N 1
ATOM 1544 C CA . PRO A 1 198 ? 9.725 -13.546 4.371 1.00 54.59 198 PRO A CA 1
ATOM 1545 C C . PRO A 1 198 ? 10.072 -14.970 3.934 1.00 54.59 198 PRO A C 1
ATOM 1547 O O . PRO A 1 198 ? 11.225 -15.408 4.012 1.00 54.59 198 PRO A O 1
ATOM 1550 N N . GLN A 1 199 ? 9.056 -15.708 3.502 1.00 47.19 199 GLN A N 1
ATOM 1551 C CA . GLN A 1 199 ? 9.232 -17.010 2.875 1.00 47.19 199 GLN A CA 1
ATOM 1552 C C . GLN A 1 199 ? 9.260 -16.818 1.361 1.00 47.19 199 GLN A C 1
ATOM 1554 O O . GLN A 1 199 ? 8.436 -16.099 0.805 1.00 47.19 199 GLN A O 1
ATOM 1559 N N . VAL A 1 200 ? 10.238 -17.434 0.700 1.00 50.44 200 VAL A N 1
ATOM 1560 C CA . VAL A 1 200 ? 10.416 -17.341 -0.753 1.00 50.44 200 VAL A CA 1
ATOM 1561 C C . VAL A 1 200 ? 9.820 -18.569 -1.434 1.00 50.44 200 VAL A C 1
ATOM 1563 O O . VAL A 1 200 ? 9.848 -19.656 -0.861 1.00 50.44 200 VAL A O 1
ATOM 1566 N N . LEU A 1 201 ? 9.325 -18.396 -2.665 1.00 42.78 201 LEU A N 1
ATOM 1567 C CA . LEU A 1 201 ? 8.697 -19.454 -3.475 1.00 42.78 201 LEU A CA 1
ATOM 1568 C C . LEU A 1 201 ? 7.444 -20.080 -2.831 1.00 42.78 201 LEU A C 1
ATOM 1570 O O . LEU A 1 201 ? 7.163 -21.262 -3.024 1.00 42.78 201 LEU A O 1
ATOM 1574 N N . VAL A 1 202 ? 6.688 -19.286 -2.072 1.00 47.66 202 VAL A N 1
ATOM 1575 C CA . VAL A 1 202 ? 5.354 -19.653 -1.584 1.00 47.66 202 VAL A CA 1
ATOM 1576 C C . VAL A 1 202 ? 4.329 -19.082 -2.556 1.00 47.66 202 VAL A C 1
ATOM 1578 O O . VAL A 1 202 ? 4.384 -17.894 -2.863 1.00 47.66 202 VAL A O 1
ATOM 1581 N N . ASN A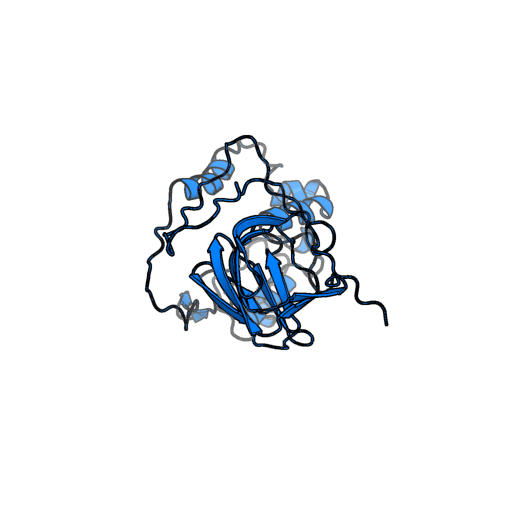 1 203 ? 3.421 -19.924 -3.054 1.00 59.44 203 ASN A N 1
ATOM 1582 C CA . ASN A 1 203 ? 2.303 -19.446 -3.861 1.00 59.44 203 ASN A CA 1
ATOM 1583 C C . ASN A 1 203 ? 1.341 -18.658 -2.955 1.00 59.44 203 ASN A C 1
ATOM 1585 O O . ASN A 1 203 ? 0.847 -19.198 -1.965 1.00 59.44 203 ASN A O 1
ATOM 1589 N N . VAL A 1 204 ? 1.117 -17.393 -3.302 1.00 70.62 204 VAL A N 1
ATOM 1590 C CA . VAL A 1 204 ? 0.234 -16.452 -2.604 1.00 70.62 204 VAL A CA 1
ATOM 1591 C C . VAL A 1 204 ? -0.812 -15.850 -3.549 1.00 70.62 204 VAL A C 1
ATOM 1593 O O . VAL A 1 204 ? -1.335 -14.776 -3.275 1.00 70.62 204 VAL A O 1
ATOM 1596 N N . ASP A 1 205 ? -1.123 -16.528 -4.657 1.00 65.69 205 ASP A N 1
ATOM 1597 C CA . ASP A 1 205 ? -2.099 -16.065 -5.654 1.00 65.69 205 ASP A CA 1
ATOM 1598 C C . ASP A 1 205 ? -3.500 -15.883 -5.040 1.00 65.69 205 ASP A C 1
ATOM 1600 O O . ASP A 1 205 ? -4.254 -14.994 -5.434 1.00 65.69 205 ASP A O 1
ATOM 1604 N N . GLU A 1 206 ? -3.834 -16.695 -4.032 1.00 82.19 206 GLU A N 1
ATOM 1605 C CA . GLU A 1 206 ? -5.088 -16.627 -3.283 1.00 82.19 206 GLU A CA 1
ATOM 1606 C C . GLU A 1 206 ? -4.797 -16.408 -1.790 1.00 82.19 206 GLU A C 1
ATOM 1608 O O . GLU A 1 206 ? -4.423 -17.332 -1.065 1.00 82.19 206 GLU A O 1
ATOM 1613 N N . ILE A 1 207 ? -4.966 -15.168 -1.318 1.00 84.94 207 ILE A N 1
ATOM 1614 C CA . ILE A 1 207 ? -4.846 -14.814 0.103 1.00 84.94 207 ILE A CA 1
ATOM 1615 C C . ILE A 1 207 ? -6.248 -14.653 0.689 1.00 84.94 207 ILE A C 1
ATOM 1617 O O . ILE A 1 207 ? -6.948 -13.689 0.383 1.00 84.94 207 ILE A O 1
ATOM 1621 N N . ASP A 1 208 ? -6.632 -15.567 1.578 1.00 90.62 208 ASP A N 1
ATOM 1622 C CA . ASP A 1 208 ? -7.831 -15.420 2.400 1.00 90.62 208 ASP A CA 1
ATOM 1623 C C . ASP A 1 208 ? -7.458 -14.822 3.764 1.00 90.62 208 ASP A C 1
ATOM 1625 O O . ASP A 1 208 ? -6.908 -15.500 4.632 1.00 90.62 208 ASP A O 1
ATOM 1629 N N . ALA A 1 209 ? -7.744 -13.531 3.949 1.00 91.88 209 ALA A N 1
ATOM 1630 C CA . ALA A 1 209 ? -7.548 -12.849 5.229 1.00 91.88 209 ALA A CA 1
ATOM 1631 C C . ALA A 1 209 ? -8.730 -13.042 6.197 1.00 91.88 209 ALA A C 1
ATOM 1633 O O . ALA A 1 209 ? -8.692 -12.566 7.333 1.00 91.88 209 ALA A O 1
ATOM 1634 N N . SER A 1 210 ? -9.793 -13.723 5.772 1.00 94.56 210 SER A N 1
ATOM 1635 C CA . SER A 1 210 ? -10.980 -13.892 6.593 1.00 94.56 210 SER A CA 1
ATOM 1636 C C . SER A 1 210 ? -10.746 -14.889 7.729 1.00 94.56 210 SER A C 1
ATOM 1638 O O . SER A 1 210 ? -10.017 -15.873 7.615 1.00 94.56 210 SER A O 1
ATOM 1640 N N . THR A 1 211 ? -11.400 -14.665 8.864 1.00 93.75 211 THR A N 1
ATOM 1641 C CA . THR A 1 211 ? -11.289 -15.546 10.035 1.00 93.75 211 THR A CA 1
ATOM 1642 C C . THR A 1 211 ? -12.615 -15.619 10.784 1.00 93.75 211 THR A C 1
ATOM 1644 O O . THR A 1 211 ? -13.635 -15.131 10.300 1.00 93.75 211 THR A O 1
ATOM 1647 N N . THR A 1 212 ? -12.632 -16.278 11.938 1.00 90.56 212 THR A N 1
ATOM 1648 C CA . THR A 1 212 ? -13.797 -16.354 12.821 1.00 90.56 212 THR A CA 1
ATOM 1649 C C . THR A 1 212 ? -13.467 -15.718 14.167 1.00 90.56 212 THR A C 1
ATOM 1651 O O . THR A 1 212 ? -12.486 -16.096 14.803 1.00 90.56 212 THR A O 1
ATOM 1654 N N . ILE A 1 213 ? -14.297 -14.778 14.616 1.00 85.81 213 ILE A N 1
ATOM 1655 C CA . ILE A 1 213 ? -14.232 -14.161 15.947 1.00 85.81 213 ILE A CA 1
ATOM 1656 C C . ILE A 1 213 ? -15.572 -14.443 16.633 1.00 85.81 213 ILE A C 1
ATOM 1658 O O . ILE A 1 213 ? -16.612 -14.101 16.083 1.00 85.81 213 ILE A O 1
ATOM 1662 N N . PHE A 1 214 ? -15.561 -15.098 17.801 1.00 82.44 214 PHE A N 1
ATOM 1663 C CA . PHE A 1 214 ? -16.777 -15.509 18.534 1.00 82.44 214 PHE A CA 1
ATOM 1664 C C . PHE A 1 214 ? -17.830 -16.196 17.641 1.00 82.44 214 PHE A C 1
ATOM 1666 O O . PHE A 1 214 ? -18.985 -15.787 17.595 1.00 82.44 214 PHE A O 1
ATOM 1673 N N . GLU A 1 215 ? -17.404 -17.214 16.884 1.00 84.06 215 GLU A N 1
ATOM 1674 C CA . GLU A 1 215 ? -18.249 -17.987 15.946 1.00 84.06 215 GLU A CA 1
ATOM 1675 C C . GLU A 1 215 ? -18.800 -17.198 14.743 1.00 84.06 215 GLU A C 1
ATOM 1677 O O . GLU A 1 215 ? -19.486 -17.758 13.891 1.00 84.06 215 GLU A O 1
ATOM 1682 N N . CYS A 1 216 ? -18.441 -15.923 14.606 1.00 82.25 216 CYS A N 1
ATOM 1683 C CA . CYS A 1 216 ? -18.852 -15.083 13.492 1.00 82.25 216 CYS A CA 1
ATOM 1684 C C . CYS A 1 216 ? -17.724 -14.941 12.470 1.00 82.25 216 CYS A C 1
ATOM 1686 O O . CYS A 1 216 ? -16.581 -14.640 12.823 1.00 82.25 216 CYS A O 1
ATOM 1688 N N . LYS A 1 217 ? -18.053 -15.113 11.188 1.00 87.69 217 LYS A N 1
ATOM 1689 C CA . LYS A 1 217 ? -17.109 -14.887 10.090 1.00 87.69 217 LYS A CA 1
ATOM 1690 C C . LYS A 1 217 ? -16.818 -13.386 9.959 1.00 87.69 217 LYS A C 1
ATOM 1692 O O . LYS A 1 217 ? -17.747 -12.587 9.896 1.00 87.69 217 LYS A O 1
ATOM 1697 N N . VAL A 1 218 ? -15.539 -13.024 9.887 1.00 90.19 218 VAL A N 1
ATOM 1698 C CA . VAL A 1 218 ? -15.054 -11.659 9.623 1.00 90.19 218 VAL A CA 1
ATOM 1699 C C . VAL A 1 218 ? -14.141 -11.646 8.406 1.00 90.19 218 VAL A C 1
ATOM 1701 O O . VAL A 1 218 ? -13.441 -12.627 8.151 1.00 90.19 218 VAL A O 1
ATOM 1704 N N . ALA A 1 219 ? -14.125 -10.537 7.670 1.00 91.00 219 ALA A N 1
ATOM 1705 C CA . ALA A 1 219 ? -13.329 -10.380 6.451 1.00 91.00 219 ALA A CA 1
ATOM 1706 C C . ALA A 1 219 ? -11.819 -10.221 6.711 1.00 91.00 219 ALA A C 1
ATOM 1708 O O . ALA A 1 219 ? -11.012 -10.510 5.832 1.00 91.00 219 ALA A O 1
ATOM 1709 N N . PHE A 1 220 ? -11.434 -9.780 7.911 1.00 92.19 220 PHE A N 1
ATOM 1710 C CA . PHE A 1 220 ? -10.047 -9.522 8.300 1.00 92.19 220 PHE A CA 1
ATOM 1711 C C . PHE A 1 220 ? -9.863 -9.812 9.799 1.00 92.19 220 PHE A C 1
ATOM 1713 O O . PHE A 1 220 ? -10.819 -9.620 10.557 1.00 92.19 220 PHE A O 1
ATOM 1720 N N . PRO A 1 221 ? -8.679 -10.237 10.286 1.00 91.56 221 PRO A N 1
ATOM 1721 C CA . PRO A 1 221 ? -8.483 -10.614 11.685 1.00 91.56 221 PRO A CA 1
ATOM 1722 C C . PRO A 1 221 ? -8.271 -9.394 12.599 1.00 91.56 221 PRO A C 1
ATOM 1724 O O . PRO A 1 221 ? -7.487 -9.457 13.541 1.00 91.56 221 PRO A O 1
ATOM 1727 N N . LEU A 1 222 ? -8.960 -8.281 12.327 1.00 90.19 222 LEU A N 1
ATOM 1728 C CA . LEU A 1 222 ? -9.009 -7.086 13.168 1.00 90.19 222 LEU A CA 1
ATOM 1729 C C . LEU A 1 222 ? -10.458 -6.621 13.335 1.00 90.19 222 LEU A C 1
ATOM 1731 O O . LEU A 1 222 ? -11.321 -6.883 12.498 1.00 90.19 222 LEU A O 1
ATOM 1735 N N . ALA A 1 223 ? -10.702 -5.898 14.421 1.00 89.31 223 ALA A N 1
ATOM 1736 C CA . ALA A 1 223 ? -12.002 -5.344 14.769 1.00 89.31 223 ALA A CA 1
ATOM 1737 C C . ALA A 1 223 ? -11.835 -3.939 15.360 1.00 89.31 223 ALA A C 1
ATOM 1739 O O . ALA A 1 223 ? -10.781 -3.608 15.908 1.00 89.31 223 ALA A O 1
ATOM 1740 N N . PHE A 1 224 ? -12.889 -3.127 15.291 1.00 89.56 224 PHE A N 1
ATOM 1741 C CA . PHE A 1 224 ? -12.930 -1.846 15.992 1.00 89.56 224 PHE A CA 1
ATOM 1742 C C . PHE A 1 224 ? -13.083 -2.075 17.500 1.00 89.56 224 PHE A C 1
ATOM 1744 O O . PHE A 1 224 ? -14.003 -2.767 17.946 1.00 89.56 224 PHE A O 1
ATOM 1751 N N . ASN A 1 225 ? -12.182 -1.489 18.290 1.00 88.69 225 ASN A N 1
ATOM 1752 C CA . ASN A 1 225 ? -12.200 -1.573 19.749 1.00 88.69 225 ASN A CA 1
ATOM 1753 C C . ASN A 1 225 ? -13.280 -0.663 20.374 1.00 88.69 225 ASN A C 1
ATOM 1755 O O . ASN A 1 225 ? -13.835 0.225 19.725 1.00 88.69 225 ASN A O 1
ATOM 1759 N N . HIS A 1 226 ? -13.537 -0.851 21.673 1.00 87.19 226 HIS A N 1
ATOM 1760 C CA . HIS A 1 226 ? -14.558 -0.119 22.427 1.00 87.19 226 HIS A CA 1
ATOM 1761 C C . HIS A 1 226 ? -14.151 1.329 22.763 1.00 87.19 226 HIS A C 1
ATOM 1763 O O . HIS A 1 226 ? -13.866 1.674 23.907 1.00 87.19 226 HIS A O 1
ATOM 1769 N N . THR A 1 227 ? -14.187 2.227 21.782 1.00 88.56 227 THR A N 1
ATOM 1770 C CA . THR A 1 227 ? -13.954 3.662 22.022 1.00 88.56 227 THR A CA 1
ATOM 1771 C C . THR A 1 227 ? -15.284 4.389 22.226 1.00 88.56 227 THR A C 1
ATOM 1773 O O . THR A 1 227 ? -16.114 4.425 21.319 1.00 88.56 227 THR A O 1
ATOM 1776 N N . GLY A 1 228 ? -15.512 4.932 23.427 1.00 87.06 228 GLY A N 1
ATOM 1777 C CA . GLY A 1 228 ? -16.710 5.712 23.762 1.00 87.06 228 GLY A CA 1
ATOM 1778 C C . GLY A 1 228 ? -16.621 7.168 23.305 1.00 87.06 228 GLY A C 1
ATOM 1779 O O . GLY A 1 228 ? -15.573 7.623 22.851 1.00 87.06 228 GLY A O 1
ATOM 1780 N N . MET A 1 229 ? -17.722 7.908 23.445 1.00 89.50 229 MET A N 1
ATOM 1781 C CA . MET A 1 229 ? -17.797 9.340 23.116 1.00 89.50 229 MET A CA 1
ATOM 1782 C C . MET A 1 229 ? -17.315 9.696 21.696 1.00 89.50 229 MET A C 1
ATOM 1784 O O . MET A 1 229 ? -16.734 10.758 21.480 1.00 89.50 229 MET A O 1
ATOM 1788 N N . GLN A 1 230 ? -17.601 8.857 20.693 1.00 92.75 230 GLN A N 1
ATOM 1789 C CA . GLN A 1 230 ? -17.147 9.104 19.310 1.00 92.75 230 GLN A CA 1
ATOM 1790 C C . GLN A 1 230 ? -17.758 10.371 18.692 1.00 92.75 230 GLN A C 1
ATOM 1792 O O . GLN A 1 230 ? -17.228 10.911 17.722 1.00 92.75 230 GLN A O 1
ATOM 1797 N N . THR A 1 231 ? -18.825 10.911 19.295 1.00 92.38 231 THR A N 1
ATOM 1798 C CA . THR A 1 231 ? -19.360 12.236 18.949 1.00 92.38 231 THR A CA 1
ATOM 1799 C C . THR A 1 231 ? -18.337 13.371 19.062 1.00 92.38 231 THR A C 1
ATOM 1801 O O . THR A 1 231 ? -18.561 14.426 18.473 1.00 92.38 231 THR A O 1
ATOM 1804 N N . LEU A 1 232 ? -17.261 13.190 19.839 1.00 90.62 232 LEU A N 1
ATOM 1805 C CA . LEU A 1 232 ? -16.178 14.167 19.973 1.00 90.62 232 LEU A CA 1
ATOM 1806 C C . LEU A 1 232 ? -15.308 14.236 18.712 1.00 90.62 232 LEU A C 1
ATOM 1808 O O . LEU A 1 232 ? -14.708 15.276 18.446 1.00 90.62 232 LEU A O 1
ATOM 1812 N N . ALA A 1 233 ? -15.268 13.149 17.937 1.00 89.56 233 ALA A N 1
ATOM 1813 C CA . ALA A 1 233 ? -14.499 13.051 16.705 1.00 89.56 233 ALA A CA 1
ATOM 1814 C C . ALA A 1 233 ? -15.332 13.385 15.458 1.00 89.56 233 ALA A C 1
ATOM 1816 O O . ALA A 1 233 ? -14.826 14.007 14.526 1.00 89.56 233 ALA A O 1
ATOM 1817 N N . HIS A 1 234 ? -16.608 12.988 15.427 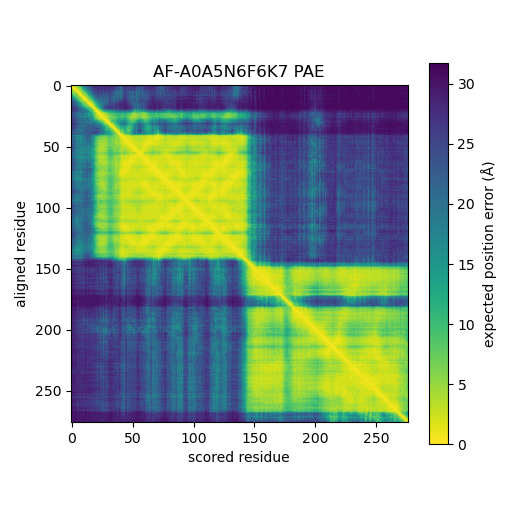1.00 92.00 234 HIS A N 1
ATOM 1818 C CA . HIS A 1 234 ? -17.485 13.216 14.278 1.00 92.00 234 HIS A CA 1
ATOM 1819 C C . HIS A 1 234 ? -18.963 13.306 14.684 1.00 92.00 234 HIS A C 1
ATOM 1821 O O . HIS A 1 234 ? -19.409 12.635 15.614 1.00 92.00 234 HIS A O 1
ATOM 1827 N N . THR A 1 235 ? -19.760 14.090 13.953 1.00 91.75 235 THR A N 1
ATOM 1828 C CA . THR A 1 235 ? -21.193 14.307 14.244 1.00 91.75 235 THR A CA 1
ATOM 1829 C C . THR A 1 235 ? -22.042 13.046 14.136 1.00 91.75 235 THR A C 1
ATOM 1831 O O . THR A 1 235 ? -23.050 12.934 14.831 1.00 91.75 235 THR A O 1
ATOM 1834 N N . ASP A 1 236 ? -21.619 12.096 13.303 1.00 89.75 236 ASP A N 1
ATOM 1835 C CA . ASP A 1 236 ? -22.286 10.799 13.114 1.00 89.75 236 ASP A CA 1
ATOM 1836 C C . ASP A 1 236 ? -21.998 9.802 14.242 1.00 89.75 236 ASP A C 1
ATOM 1838 O O . ASP A 1 236 ? -22.644 8.755 14.314 1.00 89.75 236 ASP A O 1
ATOM 1842 N N . ARG A 1 237 ? -21.072 10.145 15.148 1.00 91.12 237 ARG A N 1
ATOM 1843 C CA . ARG A 1 237 ? -20.779 9.395 16.374 1.00 91.12 237 ARG A CA 1
ATOM 1844 C C . ARG A 1 237 ? -20.441 7.932 16.068 1.00 91.12 237 ARG A C 1
ATOM 1846 O O . ARG A 1 237 ? -19.872 7.619 15.025 1.00 91.12 237 ARG A O 1
ATOM 1853 N N . GLU A 1 238 ? -20.818 7.027 16.964 1.00 91.38 238 GLU A N 1
ATOM 1854 C CA . GLU A 1 238 ? -20.608 5.593 16.805 1.00 91.38 238 GLU A CA 1
ATOM 1855 C C . GLU A 1 238 ? -21.301 5.015 15.564 1.00 91.38 238 GLU A C 1
ATOM 1857 O O . GLU A 1 238 ? -20.813 4.029 15.015 1.00 91.38 238 GLU A O 1
ATOM 1862 N N .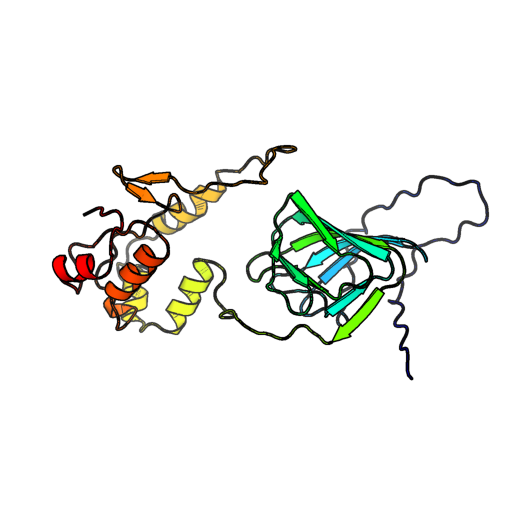 PHE A 1 239 ? -22.387 5.621 15.062 1.00 89.62 239 PHE A N 1
ATOM 1863 C CA . PHE A 1 239 ? -23.094 5.096 13.890 1.00 89.62 239 PHE A CA 1
ATOM 1864 C C . PHE A 1 239 ? -22.216 5.056 12.635 1.00 89.62 239 PHE A C 1
ATOM 1866 O O . PHE A 1 239 ? -22.346 4.123 11.846 1.00 89.62 239 PHE A O 1
ATOM 1873 N N . ALA A 1 240 ? -21.312 6.023 12.443 1.00 90.31 240 ALA A N 1
A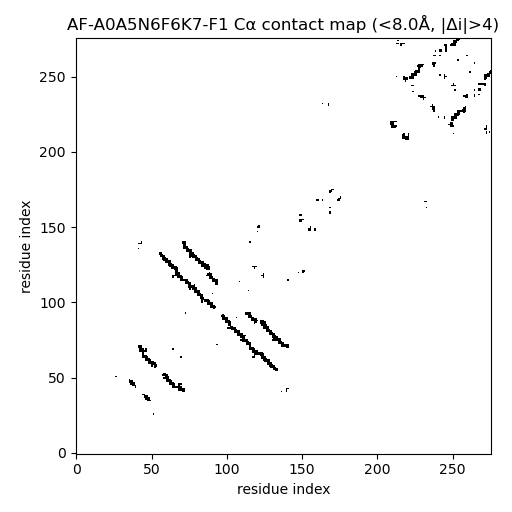TOM 1874 C CA . ALA A 1 240 ? -20.381 5.997 11.313 1.00 90.31 240 ALA A CA 1
ATOM 1875 C C . ALA A 1 240 ? -19.446 4.784 11.378 1.00 90.31 240 ALA A C 1
ATOM 1877 O O . ALA A 1 240 ? -19.315 4.059 10.392 1.00 90.31 240 ALA A O 1
ATOM 1878 N N . THR A 1 241 ? -18.864 4.524 12.549 1.00 90.25 241 THR A N 1
ATOM 1879 C CA . THR A 1 241 ? -17.988 3.370 12.780 1.00 90.25 241 THR A CA 1
ATOM 1880 C C . THR A 1 241 ? -18.750 2.060 12.591 1.00 90.25 241 THR A C 1
ATOM 1882 O O . THR A 1 241 ? -18.235 1.151 11.947 1.00 90.25 241 THR A O 1
ATOM 1885 N N . TYR A 1 242 ? -20.012 1.987 13.032 1.00 87.06 242 TYR A N 1
ATOM 1886 C CA . TYR A 1 242 ? -20.865 0.818 12.794 1.00 87.06 242 TYR A CA 1
ATOM 1887 C C . TYR A 1 242 ? -21.112 0.549 11.321 1.00 87.06 242 TYR A C 1
ATOM 1889 O O . TYR A 1 242 ? -20.952 -0.586 10.873 1.00 87.06 242 TYR A O 1
ATOM 1897 N N . ARG A 1 243 ? -21.496 1.580 10.564 1.00 87.75 243 ARG A N 1
ATOM 1898 C CA . ARG A 1 243 ? -21.731 1.440 9.125 1.00 87.75 243 ARG A CA 1
ATOM 1899 C C . ARG A 1 243 ? -20.452 1.026 8.406 1.00 87.75 243 ARG A C 1
ATOM 1901 O O . ARG A 1 243 ? -20.501 0.141 7.563 1.00 87.75 243 ARG A O 1
ATOM 1908 N N . ALA A 1 244 ? -19.308 1.607 8.771 1.00 88.81 244 ALA A N 1
ATOM 1909 C CA . ALA A 1 244 ? -18.015 1.224 8.210 1.00 88.81 244 ALA A CA 1
ATOM 1910 C C . ALA A 1 244 ? -17.670 -0.242 8.519 1.00 88.81 244 ALA A C 1
ATOM 1912 O O . ALA A 1 244 ? -17.332 -0.999 7.613 1.00 88.81 244 ALA A O 1
ATOM 1913 N N . ALA A 1 245 ? -17.821 -0.662 9.777 1.00 88.81 245 ALA A N 1
ATOM 1914 C CA . ALA A 1 245 ? -17.569 -2.030 10.215 1.00 88.81 245 ALA A CA 1
ATOM 1915 C C . ALA A 1 245 ? -18.479 -3.038 9.494 1.00 88.81 245 ALA A C 1
ATOM 1917 O O . ALA A 1 245 ? -17.999 -4.047 8.984 1.00 88.81 245 ALA A O 1
ATOM 1918 N N . ALA A 1 246 ? -19.779 -2.740 9.391 1.00 85.12 246 ALA A N 1
ATOM 1919 C CA . ALA A 1 246 ? -20.746 -3.590 8.701 1.00 85.12 246 ALA A CA 1
ATOM 1920 C C . ALA A 1 246 ? -20.453 -3.689 7.197 1.00 85.12 246 ALA A C 1
ATOM 1922 O O . ALA A 1 246 ? -20.430 -4.792 6.657 1.00 85.12 246 ALA A O 1
ATOM 1923 N N . ASN A 1 247 ? -20.158 -2.562 6.540 1.00 86.12 247 ASN A N 1
ATOM 1924 C CA . ASN A 1 247 ? -19.826 -2.525 5.114 1.00 86.12 247 ASN A CA 1
ATOM 1925 C C . ASN A 1 247 ? -18.555 -3.319 4.781 1.00 86.12 247 ASN A C 1
ATOM 1927 O O . ASN A 1 247 ? -18.460 -3.889 3.698 1.00 86.12 247 ASN A O 1
ATOM 1931 N N . LEU A 1 248 ? -17.583 -3.354 5.697 1.00 87.31 248 LEU A N 1
ATOM 1932 C CA . LEU A 1 248 ? -16.312 -4.061 5.516 1.00 87.31 248 LEU A CA 1
ATOM 1933 C C . LEU A 1 248 ? -16.331 -5.502 6.054 1.00 87.31 248 LEU A C 1
ATOM 1935 O O . LEU A 1 248 ? -15.336 -6.209 5.916 1.00 87.31 248 LEU A O 1
ATOM 1939 N N . GLY A 1 249 ? -17.423 -5.949 6.685 1.00 87.94 249 GLY A N 1
ATOM 1940 C CA . GLY A 1 249 ? -17.492 -7.266 7.327 1.00 87.94 249 GLY A CA 1
ATOM 1941 C C . GLY A 1 249 ? -16.507 -7.428 8.493 1.00 87.94 249 GLY A C 1
ATOM 1942 O O . GLY A 1 249 ? -15.937 -8.507 8.679 1.00 87.94 249 GLY A O 1
ATOM 1943 N N . LEU A 1 250 ? -16.263 -6.352 9.246 1.00 88.62 250 LEU A N 1
ATOM 1944 C CA . LEU A 1 250 ? -15.343 -6.304 10.385 1.00 88.62 250 LEU A CA 1
ATOM 1945 C C . LEU A 1 250 ? -16.109 -6.200 11.698 1.00 88.62 250 LEU A C 1
ATOM 1947 O O . LEU A 1 250 ? -17.036 -5.403 11.801 1.00 88.62 250 LEU A O 1
ATOM 1951 N N . GLY A 1 251 ? -15.662 -6.916 12.730 1.00 86.88 251 GLY A N 1
ATOM 1952 C CA . GLY A 1 251 ? -16.260 -6.812 14.062 1.00 86.88 251 GLY A CA 1
ATOM 1953 C C . GLY A 1 251 ? -16.133 -5.405 14.663 1.00 86.88 251 GLY A C 1
ATOM 1954 O O . GLY A 1 251 ? -15.183 -4.668 14.382 1.00 86.88 251 GLY A O 1
ATOM 1955 N N . MET A 1 252 ? -17.077 -5.041 15.532 1.00 87.00 252 MET A N 1
ATOM 1956 C CA . MET A 1 252 ? -17.042 -3.786 16.289 1.00 87.00 252 MET A CA 1
ATOM 1957 C C . MET A 1 252 ? -17.520 -3.996 17.725 1.00 87.00 252 MET A C 1
ATOM 1959 O O . MET A 1 252 ? -18.576 -4.585 17.957 1.00 87.00 252 MET A O 1
ATOM 1963 N N . MET A 1 253 ? -16.762 -3.458 18.681 1.00 87.19 253 MET A N 1
ATOM 1964 C CA . MET A 1 253 ? -17.098 -3.474 20.103 1.00 87.19 253 MET A CA 1
ATOM 1965 C C . MET A 1 253 ? -17.687 -2.128 20.544 1.00 87.19 253 MET A C 1
ATOM 1967 O O . MET A 1 253 ? -17.084 -1.079 20.312 1.00 87.19 253 MET A O 1
ATOM 1971 N N . LEU A 1 254 ? -18.855 -2.139 21.196 1.00 87.62 254 LEU A N 1
ATOM 1972 C CA . LEU A 1 254 ? -19.470 -0.915 21.725 1.00 87.62 254 LEU A CA 1
ATOM 1973 C C . LEU A 1 254 ? -18.891 -0.567 23.096 1.00 87.62 254 LEU A C 1
ATOM 1975 O O . LEU A 1 254 ? -18.812 -1.417 23.974 1.00 87.62 254 LEU A O 1
ATOM 1979 N N . SER A 1 255 ? -18.567 0.703 23.328 1.00 89.94 255 SER A N 1
ATOM 1980 C CA . SER A 1 255 ? -18.206 1.163 24.672 1.00 89.94 255 SER A CA 1
ATOM 1981 C C . SER A 1 255 ? -19.433 1.322 25.575 1.00 89.94 255 SER A C 1
ATOM 1983 O O . SER A 1 255 ? -20.472 1.819 25.142 1.00 89.94 255 SER A O 1
ATOM 1985 N N . SER A 1 256 ? -19.290 1.019 26.867 1.00 88.44 256 SER A N 1
ATOM 1986 C CA . SER A 1 256 ? -20.291 1.360 27.890 1.00 88.44 256 SER A CA 1
ATOM 1987 C C . SER A 1 256 ? -20.495 2.875 28.052 1.00 88.44 256 SER A C 1
ATOM 1989 O O . SER A 1 256 ? -21.555 3.304 28.503 1.00 88.44 256 SER A O 1
ATOM 1991 N N . TYR A 1 257 ? -19.518 3.685 27.628 1.00 88.88 257 TYR A N 1
ATOM 1992 C CA . TYR A 1 257 ? -19.583 5.150 27.563 1.00 88.88 257 TYR A CA 1
ATOM 1993 C C . TYR A 1 257 ? -19.940 5.661 26.156 1.00 88.88 257 TYR A C 1
ATOM 1995 O O . TYR A 1 257 ? -19.490 6.728 25.727 1.00 88.88 257 TYR A O 1
ATOM 2003 N N . SER A 1 258 ? -20.716 4.885 25.399 1.00 88.94 258 SER A N 1
ATOM 2004 C CA . SER A 1 258 ? -21.190 5.303 24.084 1.00 88.94 258 SER A CA 1
ATOM 2005 C C . SER A 1 258 ? -22.207 6.446 24.162 1.00 88.94 258 SER A C 1
ATOM 2007 O O . SER A 1 258 ? -22.983 6.557 25.112 1.00 88.94 258 SER A O 1
ATOM 2009 N N . THR A 1 259 ? -22.229 7.285 23.126 1.00 89.62 259 THR A N 1
ATOM 2010 C CA . THR A 1 259 ? -23.225 8.353 22.950 1.00 89.62 259 THR A CA 1
ATOM 2011 C C . THR A 1 259 ? -24.476 7.929 22.177 1.00 89.62 259 THR A C 1
ATOM 2013 O O . THR A 1 259 ? -25.324 8.775 21.878 1.00 89.62 259 THR A O 1
ATOM 2016 N N . VAL A 1 260 ? -24.614 6.633 21.877 1.00 88.50 260 VAL A N 1
ATOM 2017 C CA . VAL A 1 260 ? -25.791 6.027 21.235 1.00 88.50 260 VAL A CA 1
ATOM 2018 C C . VAL A 1 260 ? -26.290 4.825 22.037 1.00 88.50 260 VAL A C 1
ATOM 2020 O O . VAL A 1 260 ? -25.530 4.192 22.773 1.00 88.50 260 VAL A O 1
ATOM 2023 N N . PHE A 1 261 ? -27.574 4.479 21.905 1.00 87.56 261 PHE A N 1
ATOM 2024 C CA . PHE A 1 261 ? -28.105 3.289 22.569 1.00 87.56 261 PHE A CA 1
ATOM 2025 C C . PHE A 1 261 ? -27.722 2.013 21.812 1.00 87.56 261 PHE A C 1
ATOM 2027 O O . PHE A 1 261 ? -27.785 1.966 20.585 1.00 87.56 261 PHE A O 1
ATOM 2034 N N . LEU A 1 262 ? -27.445 0.931 22.549 1.00 84.00 262 LEU A N 1
ATOM 2035 C CA . LEU A 1 262 ? -27.101 -0.382 21.980 1.00 84.00 262 LEU A CA 1
ATOM 2036 C C . LEU A 1 262 ? -28.093 -0.845 20.898 1.00 84.00 262 LEU A C 1
ATOM 2038 O O . LEU A 1 262 ? -27.684 -1.303 19.838 1.00 84.00 262 LEU A O 1
ATOM 2042 N N . LYS A 1 263 ? -29.401 -0.673 21.129 1.00 85.31 263 LYS A N 1
ATOM 2043 C CA . LYS A 1 263 ? -30.440 -1.049 20.153 1.00 85.31 263 LYS A CA 1
ATOM 2044 C C . LYS A 1 263 ? -30.318 -0.292 18.821 1.00 85.31 263 LYS A C 1
ATOM 2046 O O . LYS A 1 263 ? -30.652 -0.836 17.777 1.00 85.31 263 LYS A O 1
ATOM 2051 N N . GLU A 1 264 ? -29.871 0.962 18.863 1.00 86.75 264 GLU A N 1
ATOM 2052 C CA . GLU A 1 264 ? -29.752 1.832 17.688 1.00 86.75 264 GLU A CA 1
ATOM 2053 C C . GLU A 1 264 ? -28.465 1.527 16.930 1.00 86.75 264 GLU A C 1
ATOM 2055 O O . GLU A 1 264 ? -28.464 1.516 15.704 1.00 86.75 264 GLU A O 1
ATOM 2060 N N . ALA A 1 265 ? -27.394 1.230 17.669 1.00 81.00 265 ALA A N 1
ATOM 2061 C CA . ALA A 1 265 ? -26.133 0.741 17.133 1.00 81.00 265 ALA A CA 1
ATOM 2062 C C . ALA A 1 265 ? -26.310 -0.595 16.392 1.00 81.00 265 ALA A C 1
ATOM 2064 O O . ALA A 1 265 ? -25.886 -0.723 15.247 1.00 81.00 265 ALA A O 1
ATOM 2065 N N . ILE A 1 266 ? -27.014 -1.558 17.002 1.00 79.56 266 ILE A N 1
ATOM 2066 C CA . ILE A 1 266 ? -27.352 -2.852 16.383 1.00 79.56 266 ILE A CA 1
ATOM 2067 C C . ILE A 1 266 ? -28.126 -2.648 15.077 1.00 79.56 266 ILE A C 1
ATOM 2069 O O . ILE A 1 266 ? -27.825 -3.303 14.087 1.00 79.56 266 ILE A O 1
ATOM 2073 N N . ALA A 1 267 ? -29.066 -1.699 15.047 1.00 83.62 267 ALA A N 1
ATOM 2074 C CA . ALA A 1 267 ? -29.854 -1.403 13.853 1.00 83.62 267 ALA A CA 1
ATOM 2075 C C . ALA A 1 267 ? -29.030 -0.837 12.677 1.00 83.62 267 ALA A C 1
ATOM 2077 O O . ALA A 1 267 ? -29.545 -0.787 11.565 1.00 83.62 267 ALA A O 1
ATOM 2078 N N . GLN A 1 268 ? -27.778 -0.411 12.891 1.00 79.19 268 GLN A N 1
ATOM 2079 C CA . GLN A 1 268 ? -26.893 0.030 11.805 1.00 79.19 268 GLN A CA 1
ATOM 2080 C C . GLN A 1 268 ? -26.193 -1.129 11.072 1.00 79.19 268 GLN A C 1
ATOM 2082 O O . GLN A 1 268 ? -25.584 -0.881 10.034 1.00 79.19 268 GLN A O 1
ATOM 2087 N N . GLY A 1 269 ? -26.226 -2.362 11.596 1.00 65.69 269 GLY A N 1
ATOM 2088 C CA . GLY A 1 269 ? -25.511 -3.505 11.020 1.00 65.69 269 GLY A CA 1
ATOM 2089 C C . GLY A 1 269 ? -26.416 -4.716 10.803 1.00 65.69 269 GLY A C 1
ATOM 2090 O O . GLY A 1 269 ? -26.937 -5.277 11.760 1.00 65.69 269 GLY A O 1
ATOM 2091 N N . GLU A 1 270 ? -26.559 -5.169 9.557 1.00 59.69 270 GLU A N 1
ATOM 2092 C CA . GLU A 1 270 ? -27.474 -6.263 9.174 1.00 59.69 270 GLU A CA 1
ATOM 2093 C C . GLU A 1 270 ? -26.911 -7.696 9.332 1.00 59.69 270 GLU A C 1
ATOM 2095 O O . GLU A 1 270 ? -27.485 -8.611 8.757 1.00 59.69 270 GLU A O 1
ATOM 2100 N N . ALA A 1 271 ? -25.815 -7.922 10.076 1.00 58.09 271 ALA A N 1
ATOM 2101 C CA . ALA A 1 271 ? -25.268 -9.262 10.429 1.00 58.09 271 ALA A CA 1
ATOM 2102 C C . ALA A 1 271 ? -23.874 -9.216 11.105 1.00 58.09 271 ALA A C 1
ATOM 2104 O O . ALA A 1 271 ? -23.188 -10.235 11.187 1.00 58.09 271 ALA A O 1
ATOM 2105 N N . ASN A 1 272 ? -23.392 -8.047 11.536 1.00 62.44 272 ASN A N 1
ATOM 2106 C CA . ASN A 1 272 ? -21.994 -7.903 11.942 1.00 62.44 272 ASN A CA 1
ATOM 2107 C C . ASN A 1 272 ? -21.703 -8.601 13.297 1.00 62.44 272 ASN A C 1
ATOM 2109 O O . ASN A 1 272 ? -22.480 -8.384 14.230 1.00 62.44 272 ASN A O 1
ATOM 2113 N N . PRO A 1 273 ? -20.621 -9.401 13.450 1.00 60.72 273 PRO A N 1
ATOM 2114 C CA . PRO A 1 273 ? -20.162 -9.936 14.733 1.00 60.72 273 PRO A CA 1
ATOM 2115 C C . PRO A 1 273 ? -20.179 -8.919 15.870 1.00 60.72 273 PRO A C 1
ATOM 2117 O O . PRO A 1 273 ? -19.442 -7.929 15.855 1.00 60.72 273 PRO A O 1
ATOM 2120 N N . TYR A 1 274 ? -20.978 -9.205 16.895 1.00 57.94 274 TYR A N 1
ATOM 2121 C CA . TYR A 1 274 ? -20.984 -8.428 18.125 1.00 57.94 274 TYR A CA 1
ATOM 2122 C C . TYR A 1 274 ? -19.965 -9.003 19.106 1.00 57.94 274 TYR A C 1
ATOM 2124 O O . TYR A 1 274 ? -20.008 -10.184 19.445 1.00 57.94 274 TYR A O 1
ATOM 2132 N N . ALA A 1 275 ? -19.109 -8.134 19.628 1.00 52.88 275 ALA A N 1
ATOM 2133 C CA . ALA A 1 275 ? -18.583 -8.288 20.974 1.00 52.88 275 ALA A CA 1
ATOM 2134 C C . ALA A 1 275 ? -19.172 -7.134 21.794 1.00 52.88 275 ALA A C 1
ATOM 2136 O O . ALA A 1 275 ? -18.985 -5.970 21.440 1.00 52.88 275 ALA A O 1
ATOM 2137 N N . ILE A 1 276 ? -19.956 -7.460 22.823 1.00 46.00 276 ILE A N 1
ATOM 2138 C CA . ILE A 1 276 ? -20.335 -6.506 23.876 1.00 46.00 276 ILE A CA 1
ATOM 2139 C C . ILE A 1 276 ? -19.216 -6.514 24.911 1.00 46.00 276 ILE A C 1
ATOM 2141 O O . ILE A 1 276 ? -18.769 -7.630 25.259 1.00 46.00 276 ILE A O 1
#

Solvent-accessible surface area (backbone atoms only — not comparable to full-atom values): 16337 Å² total; per-residue (Å²): 144,78,87,81,83,77,75,76,85,76,78,91,81,72,82,84,78,80,85,76,76,98,67,90,84,83,79,72,83,75,63,99,84,66,78,59,62,71,52,68,93,58,28,47,62,54,36,34,53,52,74,69,44,77,62,89,55,43,37,33,28,39,38,39,19,40,52,55,3,27,41,20,31,28,30,24,65,62,11,35,41,37,37,32,71,39,55,27,23,37,41,28,46,77,96,56,74,72,40,83,39,43,59,73,41,72,49,77,45,54,54,74,48,43,28,34,43,32,14,31,69,71,30,38,19,30,28,41,37,40,36,27,46,57,74,50,78,57,62,74,71,78,97,77,92,70,72,93,67,55,67,46,75,65,33,45,52,52,57,45,56,74,73,42,56,72,73,52,37,24,64,74,72,55,69,67,74,83,66,85,58,61,68,63,56,45,63,62,54,53,56,74,76,59,77,86,78,87,76,80,95,65,92,65,92,77,78,81,57,52,42,70,56,94,92,27,78,24,52,39,90,58,59,50,67,58,67,44,48,37,54,74,81,37,93,62,26,61,56,50,58,37,39,52,25,38,76,60,38,24,31,47,31,65,27,96,59,44,85,66,55,69,75,61,52,51,72,52,33,99,77,51,40,78,47,124